Protein AF-A0A0C2WLI2-F1 (afdb_monomer_lite)

Secondary structure (DSSP, 8-state):
-PPPB-TT--EEEE-SSS-GGG-B-TT--EEEEEGGGGT-GGG-TTT-----SEEEEEE---TTTHHHHHHHTTTTGGG-GGGTT--EEEEEE-SS--S-HHHHHHHTT-TTSSS-SSTT--EEEEEE----HHHHHHHHHHHHHHHHHHHHTTPPPPSEEEEEEEPTT--TTPPTTSGGGGTEEEEEHHHHHHHT------------

Structure (mmCIF, N/CA/C/O backbone):
data_AF-A0A0C2WLI2-F1
#
_entry.id   AF-A0A0C2WLI2-F1
#
loop_
_atom_site.group_PDB
_atom_site.id
_atom_site.type_symbol
_atom_site.label_atom_id
_atom_site.label_alt_id
_atom_site.label_comp_id
_atom_site.label_asym_id
_atom_site.label_entity_id
_atom_site.label_seq_id
_atom_site.pdbx_PDB_ins_code
_atom_site.Cartn_x
_atom_site.Cartn_y
_atom_site.Cartn_z
_atom_site.occupancy
_atom_site.B_iso_or_equiv
_atom_site.auth_seq_id
_atom_site.auth_comp_id
_atom_site.auth_asym_id
_atom_site.auth_atom_id
_atom_site.pdbx_PDB_model_num
ATOM 1 N N . MET A 1 1 ? -27.763 3.417 -15.525 1.00 61.62 1 MET A N 1
ATOM 2 C CA . MET A 1 1 ? -27.465 1.971 -15.413 1.00 61.62 1 MET A CA 1
ATOM 3 C C . MET A 1 1 ? -27.060 1.691 -13.978 1.00 61.62 1 MET A C 1
ATOM 5 O O . MET A 1 1 ? -26.433 2.558 -13.383 1.00 61.62 1 MET A O 1
ATOM 9 N N . LEU A 1 2 ? -27.460 0.552 -13.410 1.00 62.50 2 LEU A N 1
ATOM 10 C CA . LEU A 1 2 ? -27.001 0.153 -12.076 1.00 62.50 2 LEU A CA 1
ATOM 11 C C . LEU A 1 2 ? -25.524 -0.279 -12.132 1.00 62.50 2 LEU A C 1
ATOM 13 O O . LEU A 1 2 ? -25.102 -0.779 -13.180 1.00 62.50 2 LEU A O 1
ATOM 17 N N . PRO A 1 3 ? -24.758 -0.111 -11.037 1.00 74.31 3 PRO A N 1
ATOM 18 C CA . PRO A 1 3 ? -23.392 -0.614 -10.945 1.00 74.31 3 PRO A CA 1
ATOM 19 C C . PRO A 1 3 ? -23.373 -2.127 -11.209 1.00 74.31 3 PRO A C 1
ATOM 21 O O . PRO A 1 3 ? -24.171 -2.842 -10.589 1.00 74.31 3 PRO A O 1
ATOM 24 N N . PRO A 1 4 ? -22.507 -2.658 -12.090 1.00 84.19 4 PRO A N 1
ATOM 25 C CA . PRO A 1 4 ? -22.243 -4.090 -12.123 1.00 84.19 4 PRO A CA 1
ATOM 26 C C . PRO A 1 4 ? -21.863 -4.598 -10.721 1.00 84.19 4 PRO A C 1
ATOM 28 O O . PRO A 1 4 ? -20.958 -4.078 -10.063 1.00 84.19 4 PRO A O 1
ATOM 31 N N . SER A 1 5 ? -22.608 -5.598 -10.243 1.00 90.81 5 SER A N 1
ATOM 32 C CA . SER A 1 5 ? -22.454 -6.162 -8.902 1.00 90.81 5 SER A CA 1
ATOM 33 C C . SER A 1 5 ? -21.767 -7.521 -8.957 1.00 90.81 5 SER A C 1
ATOM 35 O O . SER A 1 5 ? -22.194 -8.415 -9.686 1.00 90.81 5 SER A O 1
ATOM 37 N N . PHE A 1 6 ? -20.722 -7.676 -8.145 1.00 91.94 6 PHE A N 1
ATOM 38 C CA . PHE A 1 6 ? -19.900 -8.877 -8.052 1.00 91.94 6 PHE A CA 1
ATOM 39 C C . PHE A 1 6 ? -19.805 -9.341 -6.587 1.00 91.94 6 PHE A C 1
ATOM 41 O O . PHE A 1 6 ? -18.796 -9.117 -5.915 1.00 91.94 6 PHE A O 1
ATOM 48 N N . PRO A 1 7 ? -20.854 -9.988 -6.049 1.00 90.56 7 PRO A N 1
ATOM 49 C CA . PRO A 1 7 ? -20.979 -10.259 -4.613 1.00 90.56 7 PRO A CA 1
ATOM 50 C C . PRO A 1 7 ? -19.955 -11.260 -4.063 1.00 90.56 7 PRO A C 1
ATOM 52 O O . PRO A 1 7 ? -19.733 -11.284 -2.858 1.00 90.56 7 PRO A O 1
ATOM 55 N N . VAL A 1 8 ? -19.340 -12.078 -4.920 1.00 93.81 8 VAL A N 1
ATOM 56 C CA . VAL A 1 8 ? -18.359 -13.110 -4.536 1.00 93.81 8 VAL A CA 1
ATOM 57 C C . VAL A 1 8 ? -16.921 -12.761 -4.930 1.00 93.81 8 VAL A C 1
ATOM 59 O O . VAL A 1 8 ? -16.011 -13.525 -4.619 1.00 93.81 8 VAL A O 1
ATOM 62 N N . LEU A 1 9 ? -16.700 -11.630 -5.611 1.00 94.06 9 LEU A N 1
ATOM 63 C CA . LEU A 1 9 ? -15.377 -11.239 -6.098 1.00 94.06 9 LEU A CA 1
ATOM 64 C C . LEU A 1 9 ? -14.437 -10.966 -4.920 1.00 94.06 9 LEU A C 1
ATOM 66 O O . LEU A 1 9 ? -14.760 -10.169 -4.042 1.00 94.06 9 LEU A O 1
ATOM 70 N N . LYS A 1 10 ? -13.283 -11.640 -4.908 1.00 93.94 10 LYS A N 1
ATOM 71 C CA . LYS A 1 10 ? -12.265 -11.527 -3.848 1.00 93.94 10 LYS A CA 1
ATOM 72 C C . LYS A 1 10 ? -11.062 -10.691 -4.254 1.00 93.94 10 LYS A C 1
ATOM 74 O O . LYS A 1 10 ? -10.488 -10.024 -3.401 1.00 93.94 10 LYS A O 1
ATOM 79 N N . TYR A 1 11 ? -10.734 -10.713 -5.537 1.00 92.81 11 TYR A N 1
ATOM 80 C CA . TYR A 1 11 ? -9.590 -10.042 -6.128 1.00 92.81 11 TYR A CA 1
ATOM 81 C C . TYR A 1 11 ? -10.052 -9.230 -7.334 1.00 92.81 11 TYR A C 1
ATOM 83 O O . TYR A 1 11 ? -10.835 -9.730 -8.146 1.00 92.81 11 TYR A O 1
ATOM 91 N N . LEU A 1 12 ? -9.574 -7.995 -7.443 1.00 91.06 12 LEU A N 1
ATOM 92 C CA . LEU A 1 12 ? -9.829 -7.123 -8.580 1.00 91.06 12 LEU A CA 1
ATOM 93 C C . LEU A 1 12 ? -8.526 -6.449 -8.997 1.00 91.06 12 LEU A C 1
ATOM 95 O O . LEU A 1 12 ? -7.930 -5.708 -8.218 1.00 91.06 12 LEU A O 1
ATOM 99 N N . ASP A 1 13 ? -8.133 -6.684 -10.244 1.00 89.44 13 ASP A N 1
ATOM 100 C CA . ASP A 1 13 ? -7.071 -5.940 -10.911 1.00 89.44 13 ASP A CA 1
ATOM 101 C C . ASP A 1 13 ? -7.694 -4.828 -11.759 1.00 89.44 13 ASP A C 1
ATOM 103 O O . ASP A 1 13 ? -8.395 -5.100 -12.739 1.00 89.44 13 ASP A O 1
ATOM 107 N N . PHE A 1 14 ? -7.516 -3.578 -11.338 1.00 85.25 14 PHE A N 1
ATOM 108 C CA . PHE A 1 14 ? -8.174 -2.412 -11.915 1.00 85.25 14 PHE A CA 1
ATOM 109 C C . PHE A 1 14 ? -7.139 -1.396 -12.411 1.00 85.25 14 PHE A C 1
ATOM 111 O O . PHE A 1 14 ? -6.834 -0.397 -11.763 1.00 85.25 14 PHE A O 1
ATOM 118 N N . LEU A 1 15 ? -6.597 -1.668 -13.600 1.00 73.31 15 LEU A N 1
ATOM 119 C CA . LEU A 1 15 ? -5.555 -0.861 -14.256 1.00 73.31 15 LEU A CA 1
ATOM 120 C C . LEU A 1 15 ? -6.107 0.062 -15.359 1.00 73.31 15 LEU A C 1
ATOM 122 O O . LEU A 1 15 ? -5.356 0.560 -16.193 1.00 73.31 15 LEU A O 1
ATOM 126 N N . ILE A 1 16 ? -7.428 0.247 -15.420 1.00 67.44 16 ILE A N 1
ATOM 127 C CA . ILE A 1 16 ? -8.117 0.985 -16.489 1.00 67.44 16 ILE A CA 1
ATOM 128 C C . ILE A 1 16 ? -8.567 2.352 -15.959 1.00 67.44 16 ILE A C 1
ATOM 130 O O . ILE A 1 16 ? -8.970 2.464 -14.807 1.00 67.44 16 ILE A O 1
ATOM 134 N N . THR A 1 17 ? -8.594 3.370 -16.824 1.00 64.50 17 THR A N 1
ATOM 135 C CA . THR A 1 17 ? -9.089 4.739 -16.555 1.00 64.50 17 THR A CA 1
ATOM 136 C C . THR A 1 17 ? -10.617 4.836 -16.396 1.00 64.50 17 THR A C 1
ATOM 138 O O . THR A 1 17 ? -11.218 5.852 -16.734 1.00 64.50 17 THR A O 1
ATOM 141 N N . ALA A 1 18 ? -11.290 3.758 -15.994 1.00 72.19 18 ALA A N 1
ATOM 142 C CA . ALA A 1 18 ? -12.728 3.778 -15.748 1.00 72.19 18 ALA A CA 1
ATOM 143 C C . ALA A 1 18 ? -13.001 4.132 -14.281 1.00 72.19 18 ALA A C 1
ATOM 145 O O . ALA A 1 18 ? -12.158 3.921 -13.414 1.00 72.19 18 ALA A O 1
ATOM 146 N N . SER A 1 19 ? -14.202 4.626 -13.980 1.00 84.69 19 SER A N 1
ATOM 147 C CA . SER A 1 19 ? -14.565 4.935 -12.598 1.00 84.69 19 SER A CA 1
ATOM 148 C C . SER A 1 19 ? -14.837 3.654 -11.799 1.00 84.69 19 SER A C 1
ATOM 150 O O . SER A 1 19 ? -15.794 2.925 -12.081 1.00 84.69 19 SER A O 1
ATOM 152 N N . ILE A 1 20 ? -14.032 3.387 -10.767 1.00 86.19 20 ILE A N 1
ATOM 153 C CA . ILE A 1 20 ? -14.192 2.237 -9.864 1.00 86.19 20 ILE A CA 1
ATOM 154 C C . ILE A 1 20 ? -15.455 2.356 -8.992 1.00 86.19 20 ILE A C 1
ATOM 156 O O . ILE A 1 20 ? -15.953 1.359 -8.467 1.00 86.19 20 ILE A O 1
ATOM 160 N N . ALA A 1 21 ? -16.035 3.557 -8.877 1.00 85.00 21 ALA A N 1
ATOM 161 C CA . ALA A 1 21 ? -17.310 3.781 -8.191 1.00 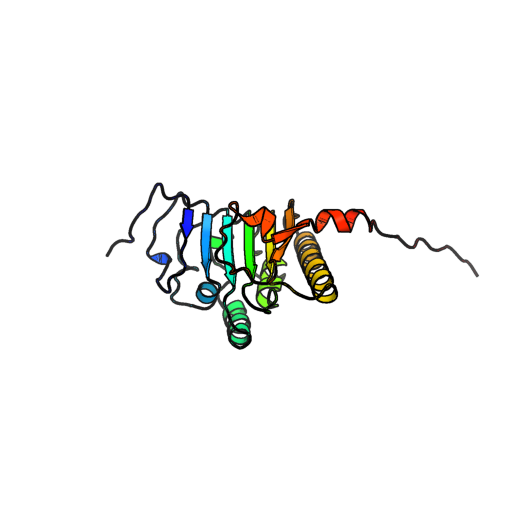85.00 21 ALA A CA 1
ATOM 162 C C . ALA A 1 21 ? -18.488 3.040 -8.850 1.00 85.00 21 ALA A C 1
ATOM 164 O O . ALA A 1 21 ? -19.521 2.822 -8.218 1.00 85.00 21 ALA A O 1
ATOM 165 N N . LEU A 1 22 ? -18.337 2.618 -10.110 1.00 86.56 22 LEU A N 1
ATOM 166 C CA . LEU A 1 22 ? -19.341 1.835 -10.828 1.00 86.56 22 LEU A CA 1
ATOM 167 C C . LEU A 1 22 ? -19.308 0.343 -10.476 1.00 86.56 22 LEU A C 1
ATOM 169 O O . LEU A 1 22 ? -20.130 -0.408 -10.987 1.00 86.56 22 LEU A O 1
ATOM 173 N N . ILE A 1 23 ? -18.387 -0.114 -9.631 1.00 88.56 23 ILE A N 1
ATOM 174 C CA . ILE A 1 23 ? -18.258 -1.526 -9.270 1.00 88.56 23 ILE A CA 1
ATOM 175 C C . ILE A 1 23 ? -18.765 -1.731 -7.844 1.00 88.56 23 ILE A C 1
ATOM 177 O O . ILE A 1 23 ? -18.277 -1.112 -6.903 1.00 88.56 23 ILE A O 1
ATOM 181 N N . ASN A 1 24 ? -19.708 -2.658 -7.667 1.00 89.81 24 ASN A N 1
ATOM 182 C CA . ASN A 1 24 ? -20.147 -3.088 -6.341 1.00 89.81 24 ASN A CA 1
ATOM 183 C C . ASN A 1 24 ? -19.605 -4.488 -6.017 1.00 89.81 24 ASN A C 1
ATOM 185 O O . ASN A 1 24 ? -20.184 -5.493 -6.438 1.00 89.81 24 ASN A O 1
ATOM 189 N N . ALA A 1 25 ? -18.513 -4.551 -5.254 1.00 92.19 25 ALA A N 1
ATOM 190 C CA . ALA A 1 25 ? -17.858 -5.791 -4.829 1.00 92.19 25 ALA A CA 1
ATOM 191 C C . ALA A 1 25 ? -17.688 -5.826 -3.291 1.00 92.19 25 ALA A C 1
ATOM 193 O O . ALA A 1 25 ? -16.602 -5.563 -2.776 1.00 92.19 25 ALA A O 1
ATOM 194 N N . PRO A 1 26 ? -18.749 -6.137 -2.521 1.00 89.88 26 PRO A N 1
ATOM 195 C CA . PRO A 1 26 ? -18.736 -6.024 -1.057 1.00 89.88 26 PRO A CA 1
ATOM 196 C C . PRO A 1 26 ? -17.822 -7.037 -0.354 1.00 89.88 26 PRO A C 1
ATOM 198 O O . PRO A 1 26 ? -17.465 -6.848 0.806 1.00 89.88 26 PRO A O 1
ATOM 201 N N . GLN A 1 27 ? -17.467 -8.130 -1.034 1.00 92.44 27 GLN A N 1
ATOM 202 C CA . GLN A 1 27 ? -16.586 -9.171 -0.509 1.00 92.44 27 GLN A CA 1
ATOM 203 C C . GLN A 1 27 ? -15.136 -9.051 -0.995 1.00 92.44 27 GLN A C 1
ATOM 205 O O . GLN A 1 27 ? -14.354 -9.971 -0.734 1.00 92.44 27 GLN A O 1
ATOM 210 N N . LEU A 1 28 ? -14.788 -7.956 -1.685 1.00 94.31 28 LEU A N 1
ATOM 211 C CA . LEU A 1 28 ? -13.443 -7.744 -2.197 1.00 94.31 28 LEU A CA 1
ATOM 212 C C . LEU A 1 28 ? -12.443 -7.695 -1.041 1.00 94.31 28 LEU A C 1
ATOM 214 O O . LEU A 1 28 ? -12.611 -6.940 -0.084 1.00 94.31 28 LEU A O 1
ATOM 218 N N . VAL A 1 29 ? -11.408 -8.520 -1.141 1.00 94.94 29 VAL A N 1
ATOM 219 C CA . VAL A 1 29 ? -10.315 -8.589 -0.170 1.00 94.94 29 VAL A CA 1
ATOM 220 C C . VAL A 1 29 ? -9.114 -7.831 -0.704 1.00 94.94 29 VAL A C 1
ATOM 222 O O . VAL A 1 29 ? -8.514 -7.060 0.039 1.00 94.94 29 VAL A O 1
ATOM 225 N N . GLU A 1 30 ? -8.812 -8.021 -1.986 1.00 94.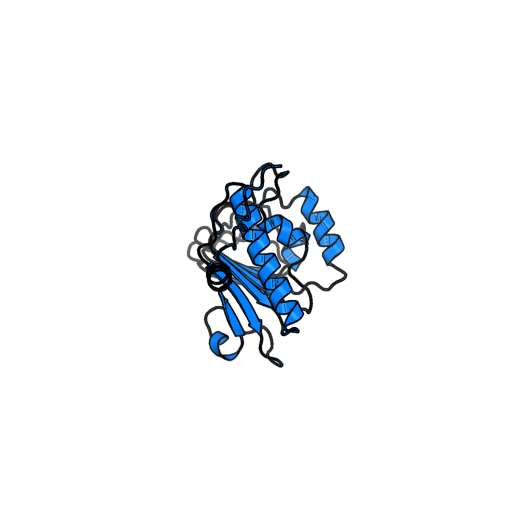88 30 GLU A N 1
ATOM 226 C CA . GLU A 1 30 ? -7.623 -7.494 -2.634 1.00 94.88 30 GLU A CA 1
ATOM 227 C C . GLU A 1 30 ? -7.982 -6.629 -3.841 1.00 94.88 30 GLU A C 1
ATOM 229 O O . GLU A 1 30 ? -8.774 -7.026 -4.702 1.00 94.88 30 GLU A O 1
ATOM 234 N N . LEU A 1 31 ? -7.380 -5.443 -3.895 1.00 92.75 31 LEU A N 1
ATOM 235 C CA . LEU A 1 31 ? -7.524 -4.489 -4.984 1.00 92.75 31 LEU A CA 1
ATOM 236 C C . LEU A 1 31 ? -6.141 -4.105 -5.507 1.00 92.75 31 LEU A C 1
ATOM 238 O O . LEU A 1 31 ? -5.300 -3.647 -4.739 1.00 92.75 31 LEU A O 1
ATOM 242 N N . THR A 1 32 ? -5.928 -4.244 -6.812 1.00 91.19 32 THR A N 1
ATOM 243 C CA . THR A 1 32 ? -4.755 -3.700 -7.504 1.00 91.19 32 THR A CA 1
ATOM 244 C C . THR A 1 32 ? -5.171 -2.487 -8.329 1.00 91.19 32 THR A C 1
ATOM 246 O O . THR A 1 32 ? -6.147 -2.561 -9.073 1.00 91.19 32 THR A O 1
ATOM 249 N N . ILE A 1 33 ? -4.453 -1.372 -8.186 1.00 88.19 33 ILE A N 1
ATOM 250 C CA . ILE A 1 33 ? -4.670 -0.131 -8.943 1.00 88.19 33 ILE A CA 1
ATOM 251 C C . ILE A 1 33 ? -3.351 0.426 -9.482 1.00 88.19 33 ILE A C 1
ATOM 253 O O . ILE A 1 33 ? -2.281 0.192 -8.915 1.00 88.19 33 ILE A O 1
ATOM 257 N N . ALA A 1 34 ? -3.435 1.205 -10.557 1.00 84.75 34 ALA A N 1
ATOM 258 C CA . ALA A 1 34 ? -2.345 2.076 -10.983 1.00 84.75 34 ALA A CA 1
ATOM 259 C C . ALA A 1 34 ? -2.338 3.374 -10.154 1.00 84.75 34 ALA A C 1
ATOM 261 O O . ALA A 1 34 ? -3.393 3.881 -9.766 1.00 84.75 34 ALA A O 1
ATOM 262 N N . ASP A 1 35 ? -1.160 3.942 -9.906 1.00 78.62 35 ASP A N 1
ATOM 263 C CA . ASP A 1 35 ? -0.998 5.226 -9.210 1.00 78.62 35 ASP A CA 1
ATOM 264 C C . ASP A 1 35 ? -1.633 6.414 -9.948 1.00 78.62 35 ASP A C 1
ATOM 266 O O . ASP A 1 35 ? -2.033 7.390 -9.314 1.00 78.62 35 ASP A O 1
ATOM 270 N N . SER A 1 36 ? -1.810 6.314 -11.266 1.00 76.31 36 SER A N 1
ATOM 271 C CA . SER A 1 36 ? -2.564 7.283 -12.067 1.00 76.31 36 SER A CA 1
ATOM 272 C C . SER A 1 36 ? -4.011 7.464 -11.588 1.00 76.31 36 SER A C 1
ATOM 274 O O . SER A 1 36 ? -4.528 8.577 -11.649 1.00 76.31 36 SER A O 1
ATOM 276 N N . LEU A 1 37 ? -4.640 6.432 -11.012 1.00 77.62 37 LEU A N 1
ATOM 277 C CA . LEU A 1 37 ? -5.982 6.543 -10.423 1.00 77.62 37 LEU A CA 1
ATOM 278 C C . LEU A 1 37 ? -6.003 7.383 -9.141 1.00 77.62 37 LEU A C 1
ATOM 280 O O . LEU A 1 37 ? -7.047 7.914 -8.780 1.00 77.62 37 LEU A O 1
ATOM 284 N N . LEU A 1 38 ? -4.863 7.555 -8.462 1.00 74.50 38 LEU A N 1
ATOM 285 C CA . LEU A 1 38 ? -4.753 8.467 -7.316 1.00 74.50 38 LEU A CA 1
ATOM 286 C C . LEU A 1 38 ? -4.779 9.942 -7.747 1.00 74.50 38 LEU A C 1
ATOM 288 O O . LEU A 1 38 ? -5.000 10.817 -6.910 1.00 74.50 38 LEU A O 1
ATOM 292 N N . LEU A 1 39 ? -4.498 10.215 -9.025 1.00 67.88 39 LEU A N 1
ATOM 293 C CA . LEU A 1 39 ? -4.490 11.554 -9.618 1.00 67.88 39 LEU A CA 1
ATOM 294 C C . LEU A 1 39 ? -5.788 11.919 -10.327 1.00 67.88 39 LEU A C 1
ATOM 296 O O . LEU A 1 39 ? -6.002 13.094 -10.618 1.00 67.88 39 LEU A O 1
ATOM 300 N N . ASP A 1 40 ? -6.601 10.921 -10.650 1.00 73.44 40 ASP A N 1
ATOM 301 C CA . ASP A 1 40 ? -7.810 11.092 -11.434 1.00 73.44 40 ASP A CA 1
ATOM 302 C C . ASP A 1 40 ? -9.012 11.332 -10.509 1.00 73.44 40 ASP A C 1
ATOM 304 O O . ASP A 1 40 ? -9.448 10.439 -9.777 1.00 73.44 40 ASP A O 1
ATOM 308 N N . GLU A 1 41 ? -9.543 12.558 -10.536 1.00 72.38 41 GLU A N 1
ATOM 309 C CA . GLU A 1 41 ? -10.741 12.960 -9.785 1.00 72.38 41 GLU A CA 1
ATOM 310 C C . GLU A 1 41 ? -11.972 12.135 -10.210 1.00 72.38 41 GLU A C 1
ATOM 312 O O . GLU A 1 41 ? -12.828 11.823 -9.377 1.00 72.38 41 GLU A O 1
ATOM 317 N N . ASP A 1 42 ? -12.013 11.685 -11.469 1.00 75.25 42 ASP A N 1
ATOM 318 C CA . ASP A 1 42 ? -13.103 10.885 -12.032 1.00 75.25 42 ASP A CA 1
ATOM 319 C C . ASP A 1 42 ? -12.926 9.372 -11.787 1.00 75.25 42 ASP A C 1
ATOM 321 O O . ASP A 1 42 ? -13.843 8.576 -12.044 1.00 75.25 42 ASP A O 1
ATOM 325 N N . SER A 1 43 ? -11.797 8.954 -11.194 1.00 79.31 43 SER A N 1
ATOM 326 C CA . SER A 1 43 ? -11.514 7.546 -10.869 1.00 79.31 43 SER A CA 1
ATOM 327 C C . SER A 1 43 ? -12.578 6.912 -9.977 1.00 79.31 43 SER A C 1
ATOM 329 O O . SER A 1 43 ? -12.714 5.691 -9.948 1.00 79.31 43 SER A O 1
ATOM 331 N N . GLY A 1 44 ? -13.330 7.713 -9.214 1.00 81.00 44 GLY A N 1
ATOM 332 C CA . GLY A 1 44 ? -14.321 7.226 -8.254 1.00 81.00 44 GLY A CA 1
ATOM 333 C C . GLY A 1 44 ? -13.712 6.487 -7.058 1.00 81.00 44 GLY A C 1
ATOM 334 O O . GLY A 1 44 ? -14.444 5.891 -6.268 1.00 81.00 44 GLY A O 1
ATOM 335 N N . LEU A 1 45 ? -12.385 6.521 -6.891 1.00 79.44 45 LEU A N 1
ATOM 336 C CA . LEU A 1 45 ? -11.679 5.849 -5.796 1.00 79.44 45 LEU A CA 1
ATOM 337 C C . LEU A 1 45 ? -12.092 6.390 -4.418 1.00 79.44 45 LEU A C 1
ATOM 339 O O . LEU A 1 45 ? -12.081 5.670 -3.422 1.00 79.44 45 LEU A O 1
ATOM 343 N N . PHE A 1 46 ? -12.502 7.657 -4.368 1.00 75.50 46 PHE A N 1
ATOM 344 C CA . PHE A 1 46 ? -12.919 8.339 -3.142 1.00 75.50 46 PHE A CA 1
ATOM 345 C C . PHE A 1 46 ? -14.384 8.092 -2.769 1.00 75.50 46 PHE A C 1
ATOM 347 O O . PHE A 1 46 ? -14.759 8.278 -1.613 1.00 75.50 46 PHE A O 1
ATOM 354 N N . THR A 1 47 ? -15.207 7.670 -3.729 1.00 78.75 47 THR A N 1
ATOM 355 C CA . THR A 1 47 ? -16.660 7.498 -3.570 1.00 78.75 47 THR A CA 1
ATOM 356 C C . THR A 1 47 ? -17.111 6.044 -3.684 1.00 78.75 47 THR A C 1
ATOM 358 O O . THR A 1 47 ? -18.280 5.743 -3.442 1.00 78.75 47 THR A O 1
ATOM 361 N N . THR A 1 48 ? -16.202 5.130 -4.031 1.00 84.50 48 THR A N 1
ATOM 362 C CA . THR A 1 48 ? -16.498 3.701 -4.140 1.00 84.50 48 THR A CA 1
ATOM 363 C C . THR A 1 48 ? -16.861 3.077 -2.792 1.00 84.50 48 THR A C 1
ATOM 365 O O . THR A 1 48 ? -16.309 3.417 -1.745 1.00 84.50 48 THR A O 1
ATOM 368 N N . SER A 1 49 ? -17.779 2.109 -2.821 1.00 83.38 49 SER A N 1
ATOM 369 C CA . SER A 1 49 ? -18.116 1.272 -1.663 1.00 83.38 49 SER A CA 1
ATOM 370 C C . SER A 1 49 ? -17.131 0.117 -1.452 1.00 83.38 49 SER A C 1
ATOM 372 O O . SER A 1 49 ? -17.299 -0.676 -0.524 1.00 83.38 49 SER A O 1
ATOM 374 N N . ILE A 1 50 ? -16.136 -0.024 -2.330 1.00 87.69 50 ILE A N 1
ATOM 375 C CA . ILE A 1 50 ? -15.097 -1.047 -2.232 1.00 87.69 50 ILE A CA 1
ATOM 376 C C . ILE A 1 50 ? -14.151 -0.704 -1.078 1.00 87.69 50 ILE A C 1
ATOM 378 O O . ILE A 1 50 ? -13.642 0.410 -0.978 1.00 87.69 50 ILE A O 1
ATOM 382 N N . ASN A 1 51 ? -13.913 -1.678 -0.200 1.00 87.56 51 ASN A N 1
ATOM 383 C CA . ASN A 1 51 ? -13.119 -1.484 1.010 1.00 87.56 51 ASN A CA 1
ATOM 384 C C . ASN A 1 51 ? -12.215 -2.706 1.263 1.00 87.56 51 ASN A C 1
ATOM 386 O O . ASN A 1 51 ? -12.572 -3.575 2.070 1.00 87.56 51 ASN A O 1
ATOM 390 N N . PRO A 1 52 ? -11.103 -2.818 0.514 1.00 92.69 52 PRO A N 1
ATOM 391 C CA . PRO A 1 52 ? -10.223 -3.975 0.534 1.00 92.69 52 PRO A CA 1
ATOM 392 C C . PRO A 1 52 ? -9.377 -4.004 1.815 1.00 92.69 52 PRO A C 1
ATOM 394 O O . PRO A 1 52 ? -9.152 -2.978 2.459 1.00 92.69 52 PRO A O 1
ATOM 397 N N . ARG A 1 53 ? -8.887 -5.194 2.174 1.00 95.06 53 ARG A N 1
ATOM 398 C CA . ARG A 1 53 ? -7.869 -5.374 3.226 1.00 95.06 53 ARG A CA 1
ATOM 399 C C . ARG A 1 53 ? -6.456 -5.317 2.654 1.00 95.06 53 ARG A C 1
ATOM 401 O O . ARG A 1 53 ? -5.556 -4.838 3.332 1.00 95.06 53 ARG A O 1
ATOM 408 N N . ILE A 1 54 ? -6.287 -5.763 1.412 1.00 95.25 54 ILE A N 1
ATOM 409 C CA . ILE A 1 54 ? -5.012 -5.784 0.699 1.00 95.25 54 ILE A CA 1
ATOM 410 C C . ILE A 1 54 ? -5.104 -4.798 -0.461 1.00 95.25 54 ILE A C 1
ATOM 412 O O . ILE A 1 54 ? -5.987 -4.907 -1.316 1.00 95.25 54 ILE A O 1
ATOM 416 N N . LEU A 1 55 ? -4.196 -3.831 -0.493 1.00 92.75 55 LEU A N 1
ATOM 417 C CA . LEU A 1 55 ? -4.083 -2.873 -1.582 1.00 92.75 55 LEU A CA 1
ATOM 418 C C . LEU A 1 55 ? -2.736 -3.043 -2.272 1.00 92.75 55 LEU A C 1
ATOM 420 O O . LEU A 1 55 ? -1.686 -2.988 -1.634 1.00 92.75 55 LEU A O 1
ATOM 424 N N . ARG A 1 56 ? -2.764 -3.196 -3.593 1.00 91.38 56 ARG A N 1
ATOM 425 C CA . ARG A 1 56 ? -1.570 -3.176 -4.431 1.00 91.38 56 ARG A CA 1
ATOM 426 C C . ARG A 1 56 ? -1.590 -1.941 -5.311 1.00 91.38 56 ARG A C 1
ATOM 428 O O . ARG A 1 56 ? -2.570 -1.687 -6.007 1.00 91.38 56 ARG A O 1
ATOM 435 N N . ILE A 1 57 ? -0.508 -1.178 -5.283 1.00 88.00 57 ILE A N 1
ATOM 436 C CA . ILE A 1 57 ? -0.345 0.012 -6.111 1.00 88.00 57 ILE A CA 1
ATOM 437 C C . ILE A 1 57 ? 0.833 -0.215 -7.040 1.00 88.00 57 ILE A C 1
ATOM 439 O O . ILE A 1 57 ? 1.959 -0.460 -6.599 1.00 88.00 57 ILE A O 1
ATOM 443 N N . THR A 1 58 ? 0.563 -0.120 -8.334 1.00 85.25 58 THR A N 1
ATOM 444 C CA . THR A 1 58 ? 1.602 -0.107 -9.357 1.00 85.25 58 THR A CA 1
ATOM 445 C C . THR A 1 58 ? 1.894 1.339 -9.711 1.00 85.25 58 THR A C 1
ATOM 447 O O . THR A 1 58 ? 1.022 2.039 -10.222 1.00 85.25 58 THR A O 1
ATOM 450 N N . CYS A 1 59 ? 3.106 1.789 -9.398 1.00 80.44 59 CYS A N 1
ATOM 451 C CA . CYS A 1 59 ? 3.543 3.142 -9.672 1.00 80.44 59 CYS A CA 1
ATOM 452 C C . CYS A 1 59 ? 4.196 3.226 -11.053 1.00 80.44 59 CYS A C 1
ATOM 454 O O . CYS A 1 59 ? 5.322 2.753 -11.240 1.00 80.44 59 CYS A O 1
ATOM 456 N N . GLU A 1 60 ? 3.479 3.824 -12.005 1.00 73.81 60 GLU A N 1
ATOM 457 C CA . GLU A 1 60 ? 3.925 4.058 -13.384 1.00 73.81 60 GLU A CA 1
ATOM 458 C C . GLU A 1 60 ? 4.111 5.545 -13.707 1.00 73.81 60 GLU A C 1
ATOM 460 O O . GLU A 1 60 ? 4.554 5.879 -14.812 1.00 73.81 60 GLU A O 1
ATOM 465 N N . LEU A 1 61 ? 3.775 6.440 -12.769 1.00 64.75 61 LEU A N 1
ATOM 466 C CA . LEU A 1 61 ? 3.902 7.877 -12.975 1.00 64.75 61 LEU A CA 1
ATOM 467 C C . LEU A 1 61 ? 5.326 8.266 -13.354 1.00 64.75 61 LEU A C 1
ATOM 469 O O . LEU A 1 61 ? 6.311 7.689 -12.903 1.00 64.75 61 LEU A O 1
ATOM 473 N N . ARG A 1 62 ? 5.427 9.292 -14.191 1.00 65.00 62 ARG A N 1
ATOM 474 C CA . ARG A 1 62 ? 6.713 9.877 -14.569 1.00 65.00 62 ARG A CA 1
ATOM 475 C C . ARG A 1 62 ? 7.035 11.058 -13.667 1.00 65.00 62 ARG A C 1
ATOM 477 O O . ARG A 1 62 ? 6.139 11.778 -13.234 1.00 65.00 62 ARG A O 1
ATOM 484 N N . GLY A 1 63 ? 8.329 11.342 -13.498 1.00 59.03 63 GLY A N 1
ATOM 485 C CA . GLY A 1 63 ? 8.876 12.460 -12.709 1.00 59.03 63 GLY A CA 1
ATOM 486 C C . GLY A 1 63 ? 8.102 13.796 -12.760 1.00 59.03 63 GLY A C 1
ATOM 487 O O . GLY A 1 63 ? 7.997 14.506 -11.760 1.00 59.03 63 GLY A O 1
ATOM 488 N N . TYR A 1 64 ? 7.526 14.154 -13.912 1.00 60.56 64 TYR A N 1
ATOM 489 C CA . TYR A 1 64 ? 6.798 15.414 -14.114 1.00 60.56 64 TYR A CA 1
ATOM 490 C C . TYR A 1 64 ? 5.325 15.397 -13.658 1.00 60.56 64 TYR A C 1
ATOM 492 O O . TYR A 1 64 ? 4.692 16.453 -13.604 1.00 60.56 64 TYR A O 1
ATOM 500 N N . GLU A 1 65 ? 4.757 14.236 -13.331 1.00 61.25 65 GLU A N 1
ATOM 501 C CA . GLU A 1 65 ? 3.352 14.069 -12.925 1.00 61.25 65 GLU A CA 1
ATOM 502 C C . GLU A 1 65 ? 3.188 14.187 -11.398 1.00 61.25 65 GLU A C 1
ATOM 504 O O . GLU A 1 65 ? 2.134 14.581 -10.896 1.00 61.25 65 GLU A O 1
ATOM 509 N N . TYR A 1 66 ? 4.271 13.989 -10.642 1.00 59.22 66 TYR A N 1
ATOM 510 C CA . TYR A 1 66 ? 4.293 14.055 -9.177 1.00 59.22 66 TYR A CA 1
ATOM 511 C C . TYR A 1 66 ? 4.013 15.429 -8.546 1.00 59.22 66 TYR A C 1
ATOM 513 O O . TYR A 1 66 ? 3.376 15.475 -7.489 1.00 59.22 66 TYR A O 1
ATOM 521 N N . PRO A 1 67 ? 4.387 16.577 -9.148 1.00 59.41 67 PRO A N 1
ATOM 522 C CA . PRO A 1 67 ? 3.954 17.879 -8.644 1.00 59.41 67 PRO A CA 1
ATOM 523 C C . PRO A 1 67 ? 2.427 18.046 -8.654 1.00 59.41 67 PRO A C 1
ATOM 525 O O . PRO A 1 67 ? 1.886 18.779 -7.822 1.00 59.41 67 PRO A O 1
ATOM 528 N N . ARG A 1 68 ? 1.720 17.363 -9.570 1.00 60.78 68 ARG A N 1
ATOM 529 C CA . ARG A 1 68 ? 0.248 17.322 -9.580 1.00 60.78 68 ARG A CA 1
ATOM 530 C C . ARG A 1 68 ? -0.259 16.476 -8.419 1.00 60.78 68 ARG A C 1
ATOM 532 O O . ARG A 1 68 ? -1.134 16.932 -7.687 1.00 60.78 68 ARG A O 1
ATOM 539 N N . LEU A 1 69 ? 0.387 15.337 -8.171 1.00 59.28 69 LEU A N 1
ATOM 540 C CA . LEU A 1 69 ? 0.127 14.466 -7.023 1.00 59.28 69 LEU A CA 1
ATOM 541 C C . LEU A 1 69 ? 0.176 15.250 -5.709 1.00 59.28 69 LEU A C 1
ATOM 543 O O . LEU A 1 69 ? -0.803 15.275 -4.978 1.00 59.28 69 LEU A O 1
ATOM 547 N N . GLY A 1 70 ? 1.233 16.028 -5.466 1.00 57.50 70 GLY A N 1
ATOM 548 C CA . GLY A 1 70 ? 1.344 16.857 -4.258 1.00 57.50 70 GLY A CA 1
ATOM 549 C C . GLY A 1 70 ? 0.258 17.934 -4.085 1.00 57.50 70 GLY A C 1
ATOM 550 O O . GLY A 1 70 ? -0.037 18.313 -2.949 1.00 57.50 70 GLY A O 1
ATOM 551 N N . LYS A 1 71 ? -0.348 18.432 -5.175 1.00 60.75 71 LYS A N 1
ATOM 552 C CA . LYS A 1 71 ? -1.447 19.416 -5.128 1.00 60.75 71 LYS A CA 1
ATOM 553 C C . LYS A 1 71 ? -2.807 18.751 -4.894 1.00 60.75 71 LYS A C 1
ATOM 555 O O . LYS A 1 71 ? -3.519 19.191 -3.993 1.00 60.75 71 LYS A O 1
ATOM 560 N N . HIS A 1 72 ? -3.133 17.689 -5.635 1.00 58.94 72 HIS A N 1
ATOM 561 C CA . HIS A 1 72 ? -4.386 16.937 -5.460 1.00 58.94 72 HIS A CA 1
ATOM 562 C C . HIS A 1 72 ? -4.423 16.202 -4.103 1.00 58.94 72 HIS A C 1
ATOM 564 O O . HIS A 1 72 ? -5.459 16.164 -3.437 1.00 58.94 72 HIS A O 1
ATOM 570 N N . PHE A 1 73 ? -3.265 15.756 -3.597 1.00 61.06 73 PHE A N 1
ATOM 571 C CA . PHE A 1 73 ? -3.122 15.122 -2.278 1.00 61.06 73 PHE A CA 1
ATOM 572 C C . PHE A 1 73 ? -3.593 15.974 -1.099 1.00 61.06 73 PHE A C 1
ATOM 574 O O . PHE A 1 73 ? -4.102 15.432 -0.120 1.00 61.06 73 PHE A O 1
ATOM 581 N N . LYS A 1 74 ? -3.435 17.301 -1.159 1.00 54.50 74 LYS A N 1
ATOM 582 C CA . LYS A 1 74 ? -3.739 18.179 -0.019 1.00 54.50 74 LYS A CA 1
ATOM 583 C C . LYS A 1 74 ? -5.233 18.439 0.189 1.00 54.50 74 LYS A C 1
ATOM 585 O O . LYS A 1 74 ? -5.590 18.914 1.264 1.00 54.50 74 LYS A O 1
ATOM 590 N N . ARG A 1 75 ? -6.095 18.177 -0.804 1.00 54.41 75 ARG A N 1
ATOM 591 C CA . ARG A 1 75 ? -7.494 18.643 -0.774 1.00 54.41 75 ARG A CA 1
ATOM 592 C C . ARG A 1 75 ? -8.530 17.542 -0.531 1.00 54.41 75 ARG A C 1
ATOM 594 O O . ARG A 1 75 ? -9.475 17.795 0.206 1.00 54.41 75 ARG A O 1
ATOM 601 N N . GLU A 1 76 ? -8.359 16.347 -1.104 1.00 55.66 76 GLU A N 1
ATOM 602 C CA . GLU A 1 76 ? -9.478 15.387 -1.260 1.00 55.66 76 GLU A CA 1
ATOM 603 C C . GLU A 1 76 ? -9.162 13.942 -0.819 1.00 55.66 76 GLU A C 1
ATOM 605 O O . GLU A 1 76 ? -10.048 13.225 -0.353 1.00 55.66 76 GLU A O 1
ATOM 610 N N . LEU A 1 77 ? -7.887 13.541 -0.816 1.00 56.91 77 LEU A N 1
ATOM 611 C CA . LEU A 1 77 ? -7.445 12.190 -0.433 1.00 56.91 77 LEU A CA 1
ATOM 612 C C . LEU A 1 77 ? -7.672 11.836 1.041 1.00 56.91 77 LEU A C 1
ATOM 614 O O . LEU A 1 77 ? -7.589 10.665 1.418 1.00 56.91 77 LEU A O 1
ATOM 618 N N . SER A 1 78 ? -7.981 12.830 1.878 1.00 53.81 78 SER A N 1
ATOM 619 C CA . SER A 1 78 ? -8.014 12.656 3.324 1.00 53.81 78 SER A CA 1
ATOM 620 C C . SER A 1 78 ? -9.183 11.834 3.867 1.00 53.81 78 SER A C 1
ATOM 622 O O . SER A 1 78 ? -9.174 11.489 5.047 1.00 53.81 78 SER A O 1
ATOM 624 N N . SER A 1 79 ? -10.158 11.504 3.017 1.00 60.81 79 SER A N 1
ATOM 625 C CA . SER A 1 79 ? -11.443 10.919 3.417 1.00 60.81 79 SER A CA 1
ATOM 626 C C . SER A 1 79 ? -11.825 9.635 2.675 1.00 60.81 79 SER A C 1
ATOM 628 O O . SER A 1 79 ? -12.935 9.138 2.866 1.00 60.81 79 SER A O 1
ATOM 630 N N . ALA A 1 80 ? -10.935 9.076 1.845 1.00 69.38 80 ALA A N 1
ATOM 631 C CA . ALA A 1 80 ? -11.287 7.911 1.040 1.00 69.38 80 ALA A CA 1
ATOM 632 C C . ALA A 1 80 ? -11.596 6.695 1.925 1.00 69.38 80 ALA A C 1
ATOM 634 O O . ALA A 1 80 ? -10.748 6.213 2.683 1.00 69.38 80 ALA A O 1
ATOM 635 N N . TYR A 1 81 ? -12.811 6.165 1.787 1.00 73.69 81 TYR A N 1
ATOM 636 C CA . TYR A 1 81 ? -13.272 5.007 2.556 1.00 73.69 81 TYR A CA 1
ATOM 637 C C . TYR A 1 81 ? -12.424 3.758 2.300 1.00 73.69 81 TYR A C 1
ATOM 639 O O . TYR A 1 81 ? -12.239 2.942 3.207 1.00 73.69 81 TYR A O 1
ATOM 647 N N . VAL A 1 82 ? -11.868 3.655 1.090 1.00 77.38 82 VAL A N 1
ATOM 648 C CA . VAL A 1 82 ? -11.007 2.560 0.635 1.00 77.38 82 VAL A CA 1
ATOM 649 C C . VAL A 1 82 ? -9.768 2.364 1.522 1.00 77.38 82 VAL A C 1
ATOM 651 O O . VAL A 1 82 ? -9.287 1.246 1.618 1.00 77.38 82 VAL A O 1
ATOM 654 N N . TRP A 1 83 ? -9.286 3.387 2.246 1.00 83.31 83 TRP A N 1
ATOM 655 C CA . TRP A 1 83 ? -8.116 3.268 3.140 1.00 83.31 83 TRP A CA 1
ATOM 656 C C . TRP A 1 83 ? -8.435 2.680 4.516 1.00 83.31 83 TRP A C 1
ATOM 658 O O . TRP A 1 83 ? -7.542 2.204 5.216 1.00 83.31 83 TRP A O 1
ATOM 668 N N . SER A 1 84 ? -9.697 2.753 4.945 1.00 83.50 84 SER A N 1
ATOM 669 C CA . SER A 1 84 ? -10.097 2.527 6.343 1.00 83.50 84 SER A CA 1
ATOM 670 C C . SER A 1 84 ? -9.885 1.092 6.837 1.00 83.50 84 SER A C 1
ATOM 672 O O . SER A 1 84 ? -9.767 0.867 8.046 1.00 83.50 84 SER A O 1
ATOM 674 N N . ARG A 1 85 ? -9.850 0.116 5.921 1.00 89.62 85 ARG A N 1
ATOM 675 C CA . ARG A 1 85 ? -9.652 -1.306 6.234 1.00 89.62 85 ARG A CA 1
ATOM 676 C C . ARG A 1 85 ? -8.379 -1.907 5.663 1.00 89.62 85 ARG A C 1
ATOM 678 O O . ARG A 1 85 ? -8.170 -3.095 5.878 1.00 89.62 85 ARG A O 1
ATOM 685 N N . VAL A 1 86 ? -7.555 -1.119 4.978 1.00 93.31 86 VAL A N 1
ATOM 686 C CA . VAL A 1 86 ? -6.296 -1.618 4.426 1.00 93.31 86 VAL A CA 1
ATOM 687 C C . VAL A 1 86 ? -5.379 -2.008 5.581 1.00 93.31 86 VAL A C 1
ATOM 689 O O . VAL A 1 86 ? -5.040 -1.183 6.432 1.00 93.31 86 VAL A O 1
ATOM 692 N N . GLU A 1 87 ? -5.023 -3.283 5.598 1.00 96.19 87 GLU A N 1
ATOM 693 C CA . GLU A 1 87 ? -4.123 -3.938 6.545 1.00 96.19 87 GLU A CA 1
ATOM 694 C C . GLU A 1 87 ? -2.767 -4.224 5.888 1.00 96.19 87 GLU A C 1
ATOM 696 O O . GLU A 1 87 ? -1.734 -4.129 6.553 1.00 96.19 87 GLU A O 1
ATOM 701 N N . GLU A 1 88 ? -2.772 -4.477 4.574 1.00 96.31 88 GLU A N 1
ATOM 702 C CA . GLU A 1 88 ? -1.587 -4.774 3.772 1.00 96.31 88 GLU A CA 1
ATOM 703 C C . GLU A 1 88 ? -1.503 -3.831 2.567 1.00 96.31 88 GLU A C 1
ATOM 705 O O . GLU A 1 88 ? -2.460 -3.690 1.797 1.00 96.31 88 GLU A O 1
ATOM 710 N N . LEU A 1 89 ? -0.353 -3.177 2.407 1.00 93.88 89 LEU A N 1
ATOM 711 C CA . LEU A 1 89 ? -0.061 -2.298 1.283 1.00 93.88 89 LEU A CA 1
ATOM 712 C C . LEU A 1 89 ? 1.201 -2.764 0.567 1.00 93.88 89 LEU A C 1
ATOM 714 O O . LEU A 1 89 ? 2.293 -2.781 1.135 1.00 93.88 89 LEU A O 1
ATOM 718 N N . HIS A 1 90 ? 1.044 -3.072 -0.714 1.00 92.06 90 HIS A N 1
ATOM 719 C CA . HIS A 1 90 ? 2.130 -3.501 -1.581 1.00 92.06 90 HIS A CA 1
ATOM 720 C C . HIS A 1 90 ? 2.325 -2.489 -2.695 1.00 92.06 90 HIS A C 1
ATOM 722 O O . HIS A 1 90 ? 1.403 -2.195 -3.455 1.00 92.06 90 HIS A O 1
ATOM 728 N N . ILE A 1 91 ? 3.531 -1.955 -2.814 1.00 88.94 91 ILE A N 1
ATOM 729 C CA . ILE A 1 91 ? 3.838 -0.899 -3.774 1.00 88.94 91 ILE A CA 1
ATOM 730 C C . ILE A 1 91 ? 4.895 -1.416 -4.727 1.00 88.94 91 ILE A C 1
ATOM 732 O O . ILE A 1 91 ? 5.913 -1.952 -4.304 1.00 88.94 91 ILE A O 1
ATOM 736 N N . THR A 1 92 ? 4.660 -1.267 -6.024 1.00 86.44 92 THR A N 1
ATOM 737 C CA . THR A 1 92 ? 5.643 -1.590 -7.059 1.00 86.44 92 THR A CA 1
ATOM 738 C C . THR A 1 92 ? 6.020 -0.321 -7.794 1.00 86.44 92 THR A C 1
ATOM 740 O O . THR A 1 92 ? 5.208 0.200 -8.548 1.00 86.44 92 THR A O 1
ATOM 743 N N . SER A 1 93 ? 7.241 0.170 -7.599 1.00 82.69 93 SER A N 1
ATOM 744 C CA . SER A 1 93 ? 7.782 1.266 -8.399 1.00 82.69 93 SER A CA 1
ATOM 745 C C . SER A 1 93 ? 8.461 0.729 -9.654 1.00 82.69 93 SER A C 1
ATOM 747 O O . SER A 1 93 ? 9.459 0.009 -9.574 1.00 82.69 93 SER A O 1
ATOM 749 N N . ILE A 1 94 ? 7.891 1.062 -10.815 1.00 70.69 94 ILE A N 1
ATOM 750 C CA . ILE A 1 94 ? 8.381 0.633 -12.133 1.00 70.69 94 ILE A CA 1
ATOM 751 C C . ILE A 1 94 ? 9.422 1.616 -12.697 1.00 70.69 94 ILE A C 1
ATOM 753 O O . ILE A 1 94 ? 10.246 1.243 -13.534 1.00 70.69 94 ILE A O 1
ATOM 757 N N . GLY A 1 95 ? 9.412 2.868 -12.237 1.00 65.12 95 GLY A N 1
ATOM 758 C CA . GLY A 1 95 ? 10.376 3.891 -12.634 1.00 65.12 95 GLY A CA 1
ATOM 759 C C . GLY A 1 95 ? 11.651 3.895 -11.784 1.00 65.12 95 GLY A C 1
ATOM 760 O O . GLY A 1 95 ? 11.778 3.189 -10.787 1.00 65.12 95 GLY A O 1
ATOM 761 N N . LYS A 1 96 ? 12.582 4.799 -12.127 1.00 62.12 96 LYS A N 1
ATOM 762 C CA . LYS A 1 96 ? 13.610 5.271 -11.169 1.00 62.12 96 LYS A CA 1
ATOM 763 C C . LYS A 1 96 ? 12.997 6.073 -10.014 1.00 62.12 96 LYS A C 1
ATOM 765 O O . LYS A 1 96 ? 13.701 6.501 -9.105 1.00 62.12 96 LYS A O 1
ATOM 770 N N . ASP A 1 97 ? 11.701 6.313 -10.107 1.00 58.06 97 ASP A N 1
ATOM 771 C CA . ASP A 1 97 ? 10.927 7.124 -9.208 1.00 58.06 97 ASP A CA 1
ATOM 772 C C . ASP A 1 97 ? 10.821 6.455 -7.836 1.00 58.06 97 ASP A C 1
ATOM 774 O O . ASP A 1 97 ? 10.421 5.300 -7.678 1.00 58.06 97 ASP A O 1
ATOM 778 N N . GLU A 1 98 ? 11.242 7.189 -6.817 1.00 66.31 98 GLU A N 1
ATOM 779 C CA . GLU A 1 98 ? 11.139 6.748 -5.436 1.00 66.31 98 GLU A CA 1
ATOM 780 C C . GLU A 1 98 ? 9.685 6.801 -4.956 1.00 66.31 98 GLU A C 1
ATOM 782 O O . GLU A 1 98 ? 8.821 7.422 -5.574 1.00 66.31 98 GLU A O 1
ATOM 787 N N . LEU A 1 99 ? 9.411 6.215 -3.790 1.00 74.62 99 LEU A N 1
ATOM 788 C CA . LEU A 1 99 ? 8.185 6.512 -3.062 1.00 74.62 99 LEU A CA 1
ATOM 789 C C . LEU A 1 99 ? 8.132 8.031 -2.802 1.00 74.62 99 LEU A C 1
ATOM 791 O O . LEU A 1 99 ? 8.904 8.551 -1.993 1.00 74.62 99 LEU A O 1
ATOM 795 N N . HIS A 1 100 ? 7.279 8.752 -3.529 1.00 71.50 100 HIS A N 1
ATOM 796 C CA . HIS A 1 100 ? 7.286 10.217 -3.534 1.00 71.50 100 HIS A CA 1
ATOM 797 C C . HIS A 1 100 ? 6.814 10.814 -2.213 1.00 71.50 100 HIS A C 1
ATOM 799 O O . HIS A 1 100 ? 5.973 10.249 -1.513 1.00 71.50 100 HIS A O 1
ATOM 805 N N . HIS A 1 101 ? 7.301 12.020 -1.907 1.00 73.19 101 HIS A N 1
ATOM 806 C CA . HIS A 1 101 ? 7.032 12.711 -0.644 1.00 73.19 101 HIS A CA 1
ATOM 807 C C . HIS A 1 101 ? 5.546 12.757 -0.234 1.00 73.19 101 HIS A C 1
ATOM 809 O O . HIS A 1 101 ? 5.259 12.465 0.925 1.00 73.19 101 HIS A O 1
ATOM 815 N N . PRO A 1 102 ? 4.569 13.064 -1.114 1.00 71.94 102 PRO A N 1
ATOM 816 C CA . PRO A 1 102 ? 3.160 13.053 -0.716 1.00 71.94 102 PRO A CA 1
ATOM 817 C C . PRO A 1 102 ? 2.678 11.674 -0.248 1.00 71.94 102 PRO A C 1
ATOM 819 O O . PRO A 1 102 ? 1.922 11.585 0.715 1.00 71.94 102 PRO A O 1
ATOM 822 N N . PHE A 1 103 ? 3.154 10.603 -0.886 1.00 76.00 103 PHE A N 1
ATOM 823 C CA . PHE A 1 103 ? 2.822 9.233 -0.513 1.00 76.00 103 PHE A CA 1
ATOM 824 C C . PHE A 1 103 ? 3.508 8.822 0.798 1.00 76.00 103 PHE A C 1
ATOM 826 O O . PHE A 1 103 ? 2.883 8.206 1.654 1.00 76.00 103 PHE A O 1
ATOM 833 N N . ILE A 1 104 ? 4.753 9.252 1.028 1.00 82.56 104 ILE A N 1
ATOM 834 C CA . ILE A 1 104 ? 5.421 9.095 2.334 1.00 82.56 104 ILE A CA 1
ATOM 835 C C . ILE A 1 104 ? 4.585 9.747 3.441 1.00 82.56 104 ILE A C 1
ATOM 837 O O . ILE A 1 104 ? 4.327 9.129 4.470 1.00 82.56 104 ILE A O 1
ATOM 841 N N . GLN A 1 105 ? 4.133 10.987 3.232 1.00 78.75 105 GLN A N 1
ATOM 842 C CA . GLN A 1 105 ? 3.306 11.698 4.211 1.00 78.75 105 GLN A CA 1
ATOM 843 C C . GLN A 1 105 ? 1.969 10.985 4.467 1.00 78.75 105 GLN A C 1
ATOM 845 O O . GLN A 1 105 ? 1.468 11.051 5.593 1.00 78.75 105 GLN A O 1
ATOM 850 N N . LEU A 1 106 ? 1.421 10.272 3.466 1.00 78.69 106 LEU A N 1
ATOM 851 C CA . LEU A 1 106 ? 0.270 9.390 3.673 1.00 78.69 106 LEU A CA 1
ATOM 852 C C . LEU A 1 106 ? 0.577 8.318 4.710 1.00 78.69 106 LEU A C 1
ATOM 854 O O . LEU A 1 106 ? -0.114 8.194 5.720 1.00 78.69 106 LEU A O 1
ATOM 858 N N . LEU A 1 107 ? 1.639 7.561 4.450 1.00 86.44 107 LEU A N 1
ATOM 859 C CA . LEU A 1 107 ? 2.009 6.416 5.267 1.00 86.44 107 LEU A CA 1
ATOM 860 C C . LEU A 1 107 ? 2.381 6.826 6.687 1.00 86.44 107 LEU A C 1
ATOM 862 O O . LEU A 1 107 ? 1.992 6.130 7.619 1.00 86.44 107 LEU A O 1
ATOM 866 N N . LYS A 1 108 ? 3.044 7.975 6.862 1.00 86.56 108 LYS A N 1
ATOM 867 C CA . LYS A 1 108 ? 3.394 8.539 8.175 1.00 86.56 108 LYS A CA 1
ATOM 868 C C . LYS A 1 108 ? 2.186 8.873 9.058 1.00 86.56 108 LYS A C 1
ATOM 870 O O . LYS A 1 108 ? 2.365 9.046 10.257 1.00 86.56 108 LYS A O 1
ATOM 875 N N . GLY A 1 109 ? 0.980 8.984 8.492 1.00 73.25 109 GLY A N 1
ATOM 876 C CA . GLY A 1 109 ? -0.216 9.369 9.243 1.00 73.25 109 GLY A CA 1
ATOM 877 C C . GLY A 1 109 ? -0.244 10.862 9.577 1.00 73.25 109 GLY A C 1
ATOM 878 O O . GLY A 1 109 ? -0.312 11.228 10.745 1.00 73.25 109 GLY A O 1
ATOM 879 N N . HIS A 1 110 ? -0.157 11.721 8.551 1.00 67.25 110 HIS A N 1
ATOM 880 C CA . HIS A 1 110 ? -0.048 13.184 8.662 1.00 67.25 110 HIS A CA 1
ATOM 881 C C . HIS A 1 110 ? -0.846 13.812 9.828 1.00 67.25 110 HIS A C 1
ATOM 883 O O . HIS A 1 110 ? -2.077 13.810 9.832 1.00 67.25 110 HIS A O 1
ATOM 889 N N . ALA A 1 111 ? -0.126 14.446 10.763 1.00 52.12 111 ALA A N 1
ATOM 890 C CA . ALA A 1 111 ? -0.648 15.017 12.012 1.00 52.12 111 ALA A CA 1
ATOM 891 C C . ALA A 1 111 ? -1.695 16.144 11.847 1.00 52.12 111 ALA A C 1
ATOM 893 O O . ALA A 1 111 ? -2.340 16.528 12.818 1.00 52.12 111 ALA A O 1
ATOM 894 N N . GLY A 1 112 ? -1.868 16.690 10.637 1.00 53.78 112 GLY A N 1
ATOM 895 C CA . GLY A 1 112 ? -2.878 17.711 10.329 1.00 53.78 112 GLY A CA 1
ATOM 896 C C . GLY A 1 112 ? -4.194 17.171 9.754 1.00 53.78 112 GLY A C 1
ATOM 897 O O . GLY A 1 112 ? -5.119 17.950 9.520 1.00 53.78 112 GLY A O 1
ATOM 898 N N . ALA A 1 113 ? -4.295 15.868 9.475 1.00 58.16 113 ALA A N 1
ATOM 899 C CA . ALA A 1 113 ? -5.503 15.270 8.913 1.00 58.16 113 ALA A CA 1
ATOM 900 C C . ALA A 1 113 ? -6.553 15.000 10.006 1.00 58.16 113 ALA A C 1
ATOM 902 O O . ALA A 1 113 ? -6.228 14.572 11.108 1.00 58.16 113 ALA A O 1
ATOM 903 N N . ARG A 1 114 ? -7.842 15.205 9.688 1.00 55.00 114 ARG A N 1
ATOM 904 C CA . ARG A 1 114 ? -8.963 14.906 10.608 1.00 55.00 114 ARG A CA 1
ATOM 905 C C . ARG A 1 114 ? -9.052 13.427 11.005 1.00 55.00 114 ARG A C 1
ATOM 907 O O . ARG A 1 114 ? -9.660 13.121 12.024 1.00 55.00 114 ARG A O 1
ATOM 914 N N . ALA A 1 115 ? -8.490 12.530 10.197 1.00 58.88 115 ALA A N 1
ATOM 915 C CA . ALA A 1 115 ? -8.403 11.105 10.470 1.00 58.88 115 ALA A CA 1
ATOM 916 C C . ALA A 1 115 ? -7.056 10.571 9.957 1.00 58.88 115 ALA A C 1
ATOM 918 O O . ALA A 1 115 ? -6.619 10.990 8.879 1.00 58.88 115 ALA A O 1
ATOM 919 N N . PRO A 1 116 ? -6.403 9.660 10.696 1.00 61.25 116 PRO A N 1
ATOM 920 C CA . PRO A 1 116 ? -5.161 9.061 10.249 1.00 61.25 116 PRO A CA 1
ATOM 921 C C . PRO A 1 116 ? -5.392 8.165 9.034 1.00 61.25 116 PRO A C 1
ATOM 923 O O . PRO A 1 116 ? -6.376 7.427 8.940 1.00 61.25 116 PRO A O 1
ATOM 926 N N . TRP A 1 117 ? -4.448 8.217 8.106 1.00 76.88 117 TRP A N 1
ATOM 927 C CA . TRP A 1 117 ? -4.456 7.394 6.908 1.00 76.88 117 TRP A CA 1
ATOM 928 C C . TRP A 1 117 ? -3.901 6.008 7.193 1.00 76.88 117 TRP A C 1
ATOM 930 O O . TRP A 1 117 ? -2.939 5.855 7.948 1.00 76.88 117 TRP A O 1
ATOM 940 N N . PHE A 1 118 ? -4.525 4.997 6.583 1.00 86.56 118 PHE A N 1
ATOM 941 C CA . PHE A 1 118 ? -4.174 3.594 6.790 1.00 86.56 118 PHE A CA 1
ATOM 942 C C . PHE A 1 118 ? -4.165 3.199 8.283 1.00 86.56 118 PHE A C 1
ATOM 944 O O . PHE A 1 118 ? -3.143 2.735 8.800 1.00 86.56 118 PHE A O 1
ATOM 951 N N . PRO A 1 119 ? -5.284 3.395 9.010 1.00 87.75 119 PRO A N 1
ATOM 952 C CA . PRO A 1 119 ? -5.322 3.224 10.464 1.00 87.75 119 PRO A CA 1
ATOM 953 C C . PRO A 1 119 ? -5.127 1.772 10.919 1.00 87.75 119 PRO A C 1
ATOM 955 O O . PRO A 1 119 ? -4.842 1.542 12.087 1.00 87.75 119 PRO A O 1
ATOM 958 N N . LYS A 1 120 ? -5.297 0.797 10.016 1.00 92.56 120 LYS A N 1
ATOM 959 C CA . LYS A 1 120 ? -5.134 -0.640 10.287 1.00 92.56 120 LYS A CA 1
ATOM 960 C C . LYS A 1 120 ? -3.915 -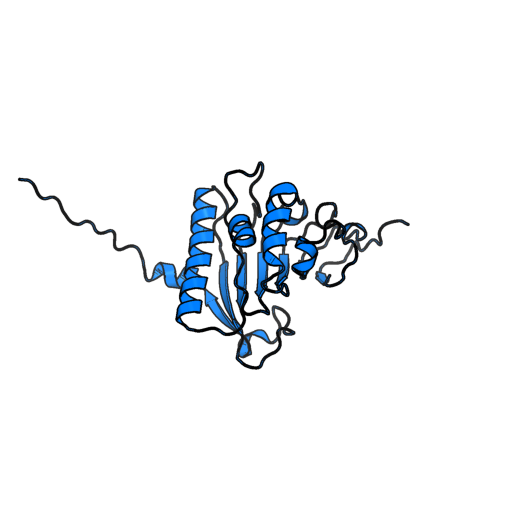1.260 9.610 1.00 92.56 120 LYS A C 1
ATOM 962 O O . LYS A 1 120 ? -3.737 -2.469 9.692 1.00 92.56 120 LYS A O 1
ATOM 967 N N . LEU A 1 121 ? -3.111 -0.454 8.924 1.00 94.31 121 LEU A N 1
ATOM 968 C CA . LEU A 1 121 ? -1.996 -0.955 8.135 1.00 94.31 121 LEU A CA 1
ATOM 969 C C . LEU A 1 121 ? -0.883 -1.463 9.045 1.00 94.31 121 LEU A C 1
ATOM 971 O O . LEU A 1 121 ? -0.339 -0.692 9.839 1.00 94.31 121 LEU A O 1
ATOM 975 N N . VAL A 1 122 ? -0.571 -2.746 8.874 1.00 95.38 122 VAL A N 1
ATOM 976 C CA . VAL A 1 122 ? 0.426 -3.514 9.633 1.00 95.38 122 VAL A CA 1
ATOM 977 C C . VAL A 1 122 ? 1.469 -4.169 8.722 1.00 95.38 122 VAL A C 1
ATOM 979 O O . VAL A 1 122 ? 2.543 -4.521 9.195 1.00 95.38 122 VAL A O 1
ATOM 982 N N . CYS A 1 123 ? 1.203 -4.281 7.419 1.00 96.12 123 CYS A N 1
ATOM 983 C CA . CYS A 1 123 ? 2.162 -4.773 6.434 1.00 96.12 123 CYS A CA 1
ATOM 984 C C . CYS A 1 123 ? 2.403 -3.714 5.356 1.00 96.12 123 CYS A C 1
ATOM 986 O O . CYS A 1 123 ? 1.465 -3.279 4.682 1.00 96.12 123 CYS A O 1
ATOM 988 N N . LEU A 1 124 ? 3.660 -3.311 5.185 1.00 95.06 124 LEU A N 1
ATOM 989 C CA . LEU A 1 124 ? 4.100 -2.459 4.089 1.00 95.06 124 LEU A CA 1
ATOM 990 C C . LEU A 1 124 ? 5.234 -3.158 3.347 1.00 95.06 124 LEU A C 1
ATOM 992 O O . LEU A 1 124 ? 6.279 -3.446 3.922 1.00 95.06 124 LEU A O 1
ATOM 996 N N . THR A 1 125 ? 5.040 -3.372 2.051 1.00 93.19 125 THR A N 1
ATOM 997 C CA . THR A 1 125 ? 6.091 -3.889 1.172 1.00 93.19 125 THR A CA 1
ATOM 998 C C . THR A 1 125 ? 6.291 -2.936 0.005 1.00 93.19 125 THR A C 1
ATOM 1000 O O . THR A 1 125 ? 5.325 -2.469 -0.613 1.00 93.19 125 THR A O 1
ATOM 1003 N N . VAL A 1 126 ? 7.545 -2.612 -0.300 1.00 91.19 126 VAL A N 1
ATOM 1004 C CA . VAL A 1 126 ? 7.872 -1.725 -1.419 1.00 91.19 126 VAL A CA 1
ATOM 1005 C C . VAL A 1 126 ? 8.911 -2.371 -2.314 1.00 91.19 126 VAL A C 1
ATOM 1007 O O . VAL A 1 126 ? 10.052 -2.585 -1.926 1.00 91.19 126 VAL A O 1
ATOM 1010 N N . ARG A 1 127 ? 8.509 -2.649 -3.547 1.00 88.19 127 ARG A N 1
ATOM 1011 C CA . ARG A 1 127 ? 9.346 -3.224 -4.592 1.00 88.19 127 ARG A CA 1
ATOM 1012 C C . ARG A 1 127 ? 9.808 -2.122 -5.532 1.00 88.19 127 ARG A C 1
ATOM 1014 O O . ARG A 1 127 ? 8.978 -1.420 -6.106 1.00 88.19 127 ARG A O 1
ATOM 1021 N N . TYR A 1 128 ? 11.111 -1.987 -5.718 1.00 85.88 128 TYR A N 1
ATOM 1022 C CA . TYR A 1 128 ? 11.722 -0.985 -6.578 1.00 85.88 128 TYR A CA 1
ATOM 1023 C C . TYR A 1 128 ? 12.472 -1.613 -7.752 1.00 85.88 128 TYR A C 1
ATOM 1025 O O . TYR A 1 128 ? 12.973 -2.737 -7.679 1.00 85.88 128 TYR A O 1
ATOM 1033 N N . TYR A 1 129 ? 12.621 -0.833 -8.820 1.00 81.50 129 TYR A N 1
ATOM 1034 C CA . TYR A 1 129 ? 13.581 -1.118 -9.881 1.00 81.50 129 TYR A CA 1
ATOM 1035 C C . TYR A 1 129 ? 15.033 -1.082 -9.344 1.00 81.50 129 TYR A C 1
ATOM 1037 O O . TYR A 1 129 ? 15.301 -0.332 -8.391 1.00 81.50 129 TYR A O 1
ATOM 1045 N N . PRO A 1 130 ? 15.972 -1.849 -9.938 1.00 79.19 130 PRO A N 1
ATOM 1046 C CA . PRO A 1 130 ? 17.356 -1.916 -9.473 1.00 79.19 130 PRO A CA 1
ATOM 1047 C C . PRO A 1 130 ? 18.018 -0.535 -9.387 1.00 79.19 130 PRO A C 1
ATOM 1049 O O . PRO A 1 130 ? 17.859 0.308 -10.276 1.00 79.19 130 PRO A O 1
ATOM 1052 N N . CYS A 1 131 ? 18.765 -0.320 -8.303 1.00 78.81 131 CYS A N 1
ATOM 1053 C CA . CYS A 1 131 ? 19.430 0.935 -7.948 1.00 78.81 131 CYS A CA 1
ATOM 1054 C C . CYS A 1 131 ? 20.833 0.681 -7.372 1.00 78.81 131 CYS A C 1
ATOM 1056 O O . CYS A 1 131 ? 21.264 -0.468 -7.275 1.00 78.81 131 CYS A O 1
ATOM 1058 N N . SER A 1 132 ? 21.555 1.751 -7.024 1.00 83.62 132 SER A N 1
ATOM 1059 C CA . SER A 1 132 ? 22.833 1.641 -6.310 1.00 83.62 132 SER A CA 1
ATOM 1060 C C . SER A 1 132 ? 22.619 1.184 -4.858 1.00 83.62 132 SER A C 1
ATOM 1062 O O . SER A 1 132 ? 21.516 1.299 -4.325 1.00 83.62 132 SER A O 1
ATOM 1064 N N . GLU A 1 133 ? 23.674 0.701 -4.199 1.00 84.06 133 GLU A N 1
ATOM 1065 C CA . GLU A 1 133 ? 23.630 0.342 -2.770 1.00 84.06 133 GLU A CA 1
ATOM 1066 C C . GLU A 1 133 ? 23.348 1.558 -1.866 1.00 84.06 133 GLU A C 1
ATOM 1068 O O . GLU A 1 133 ? 22.607 1.454 -0.891 1.00 84.06 133 GLU A O 1
ATOM 1073 N N . GLU A 1 134 ? 23.854 2.743 -2.225 1.00 83.31 134 GLU A N 1
ATOM 1074 C CA . GLU A 1 134 ? 23.539 3.996 -1.518 1.00 83.31 134 GLU A CA 1
ATOM 1075 C C . GLU A 1 134 ? 22.030 4.304 -1.567 1.00 83.31 134 GLU A C 1
ATOM 1077 O O . GLU A 1 134 ? 21.426 4.652 -0.548 1.00 83.31 134 GLU A O 1
ATOM 1082 N N . ASP A 1 135 ? 21.394 4.098 -2.727 1.00 84.62 135 ASP A N 1
ATOM 1083 C CA . ASP A 1 135 ? 19.947 4.267 -2.885 1.00 84.62 135 ASP A CA 1
ATOM 1084 C C . ASP A 1 135 ? 19.161 3.217 -2.082 1.00 84.62 135 ASP A C 1
ATOM 1086 O O . ASP A 1 135 ? 18.085 3.527 -1.561 1.00 84.62 135 ASP A O 1
ATOM 1090 N N . LYS A 1 136 ? 19.679 1.983 -1.960 1.00 88.00 136 LYS A N 1
ATOM 1091 C CA . LYS A 1 136 ? 19.049 0.929 -1.147 1.00 88.00 136 LYS A CA 1
ATOM 1092 C C . LYS A 1 136 ? 18.967 1.357 0.319 1.00 88.00 136 LYS A C 1
ATOM 1094 O O . LYS A 1 136 ? 17.869 1.370 0.877 1.00 88.00 136 LYS A O 1
ATOM 1099 N N . MET A 1 137 ? 20.083 1.800 0.905 1.00 87.12 137 MET A N 1
ATOM 1100 C CA . MET A 1 137 ? 20.122 2.260 2.302 1.00 87.12 137 MET A CA 1
ATOM 1101 C C . MET A 1 137 ? 19.211 3.465 2.542 1.00 87.12 137 MET A C 1
ATOM 1103 O O . MET A 1 137 ? 18.461 3.504 3.518 1.00 87.12 137 MET A O 1
ATOM 1107 N N . HIS A 1 138 ? 19.202 4.438 1.627 1.00 87.12 138 HIS A N 1
ATOM 1108 C CA . HIS A 1 138 ? 18.295 5.588 1.718 1.00 87.12 138 HIS A CA 1
ATOM 1109 C C . HIS A 1 138 ? 16.818 5.173 1.745 1.00 87.12 138 HIS A C 1
ATOM 1111 O O . HIS A 1 138 ? 16.011 5.715 2.506 1.00 87.12 138 HIS A O 1
ATOM 1117 N N . ARG A 1 139 ? 16.448 4.186 0.926 1.00 87.94 139 ARG A N 1
ATOM 1118 C CA . ARG A 1 139 ? 15.079 3.662 0.850 1.00 87.94 139 ARG A CA 1
ATOM 1119 C C . ARG A 1 139 ? 14.695 2.866 2.097 1.00 87.94 139 ARG A C 1
ATOM 1121 O O . ARG A 1 139 ? 13.570 3.036 2.559 1.00 87.94 139 ARG A O 1
ATOM 1128 N N . ILE A 1 140 ? 15.609 2.078 2.665 1.00 91.00 140 ILE A N 1
ATOM 1129 C CA . ILE A 1 140 ? 15.407 1.379 3.948 1.00 91.00 140 ILE A CA 1
ATOM 1130 C C . ILE A 1 140 ? 15.151 2.398 5.065 1.00 91.00 140 ILE A C 1
ATOM 1132 O O . ILE A 1 140 ? 14.102 2.366 5.710 1.00 91.00 140 ILE A O 1
ATOM 1136 N N . ASN A 1 141 ? 16.037 3.388 5.212 1.00 90.00 141 ASN A N 1
ATOM 1137 C CA . ASN A 1 141 ? 15.910 4.439 6.226 1.00 90.00 141 ASN A CA 1
ATOM 1138 C C . ASN A 1 141 ? 14.591 5.211 6.108 1.00 90.00 141 ASN A C 1
ATOM 1140 O O . ASN A 1 141 ? 13.954 5.539 7.109 1.00 90.00 141 ASN A O 1
ATOM 1144 N N . ARG A 1 142 ? 14.130 5.463 4.880 1.00 89.44 142 ARG A N 1
ATOM 1145 C CA . ARG A 1 142 ? 12.830 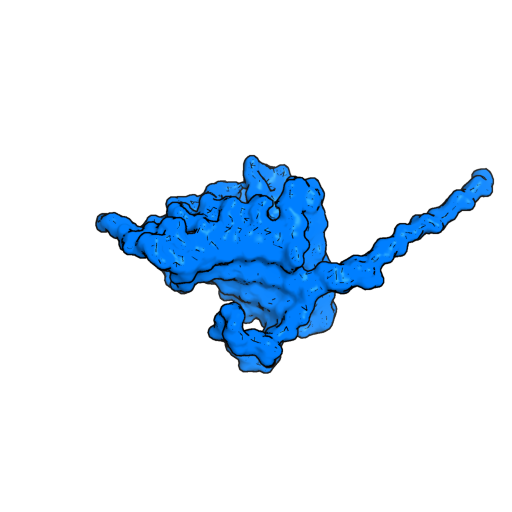6.094 4.627 1.00 89.44 142 ARG A CA 1
ATOM 1146 C C . ARG A 1 142 ? 11.654 5.245 5.116 1.00 89.44 142 ARG A C 1
ATOM 1148 O O . ARG A 1 142 ? 10.687 5.806 5.630 1.00 89.44 142 ARG A O 1
ATOM 1155 N N . LEU A 1 143 ? 11.702 3.924 4.943 1.00 92.44 143 LEU A N 1
ATOM 1156 C CA . LEU A 1 143 ? 10.664 3.014 5.434 1.00 92.44 143 LEU A CA 1
ATOM 1157 C C . LEU A 1 143 ? 10.645 2.958 6.969 1.00 92.44 143 LEU A C 1
ATOM 1159 O O . LEU A 1 143 ? 9.570 3.032 7.569 1.00 92.44 143 LEU A O 1
ATOM 1163 N N . LEU A 1 144 ? 11.817 2.927 7.603 1.00 93.31 144 LEU A N 1
ATOM 1164 C CA . LEU A 1 144 ? 11.949 2.987 9.063 1.00 93.31 144 LEU A CA 1
ATOM 1165 C C . LEU A 1 144 ? 11.439 4.322 9.636 1.00 93.31 144 LEU A C 1
ATOM 1167 O O . LEU A 1 144 ? 10.701 4.346 10.621 1.00 93.31 144 LEU A O 1
ATOM 1171 N N . ASP A 1 145 ? 11.740 5.444 8.980 1.00 91.81 145 ASP A N 1
ATOM 1172 C CA . ASP A 1 145 ? 11.210 6.768 9.336 1.00 91.81 145 ASP A CA 1
ATOM 1173 C C . ASP A 1 145 ? 9.673 6.828 9.205 1.00 91.81 145 ASP A C 1
ATOM 1175 O O . ASP A 1 145 ? 8.992 7.422 10.046 1.00 91.81 145 ASP A O 1
ATOM 1179 N N . ILE A 1 146 ? 9.088 6.152 8.207 1.00 91.81 146 ILE A N 1
ATOM 1180 C CA . ILE A 1 146 ? 7.628 5.995 8.110 1.00 91.81 146 ILE A CA 1
ATOM 1181 C C . ILE A 1 146 ? 7.072 5.265 9.335 1.00 91.81 146 ILE A C 1
ATOM 1183 O O . ILE A 1 146 ? 6.121 5.756 9.946 1.00 91.81 146 ILE A O 1
ATOM 1187 N N . MET A 1 147 ? 7.652 4.123 9.704 1.00 92.44 147 MET A N 1
ATOM 1188 C CA . MET A 1 147 ? 7.232 3.345 10.872 1.00 92.44 147 MET A CA 1
ATOM 1189 C C . MET A 1 147 ? 7.326 4.170 12.162 1.00 92.44 147 MET A C 1
ATOM 1191 O O . MET A 1 147 ? 6.344 4.281 12.896 1.00 92.44 147 MET A O 1
ATOM 1195 N N . SER A 1 148 ? 8.465 4.829 12.397 1.00 91.25 148 SER A N 1
ATOM 1196 C CA . SER A 1 148 ? 8.673 5.676 13.577 1.00 91.25 148 SER A CA 1
ATOM 1197 C C . SER A 1 148 ? 7.635 6.798 13.664 1.00 91.25 148 SER A C 1
ATOM 1199 O O . SER A 1 148 ? 7.045 7.037 14.721 1.00 91.25 148 SER A O 1
ATOM 1201 N N . ALA A 1 149 ? 7.356 7.473 12.545 1.00 90.25 149 ALA A N 1
ATOM 1202 C CA . ALA A 1 149 ? 6.346 8.524 12.493 1.00 90.25 149 ALA A CA 1
ATOM 1203 C C . ALA A 1 149 ? 4.932 7.990 12.779 1.00 90.25 149 ALA A C 1
ATOM 1205 O O . ALA A 1 149 ? 4.188 8.625 13.528 1.00 90.25 149 ALA A O 1
ATOM 1206 N N . ARG A 1 150 ? 4.580 6.811 12.248 1.00 91.31 150 ARG A N 1
ATOM 1207 C CA . ARG A 1 150 ? 3.288 6.156 12.512 1.00 91.31 150 ARG A CA 1
ATOM 1208 C C . ARG A 1 150 ? 3.100 5.841 13.988 1.00 91.31 150 ARG A C 1
ATOM 1210 O O . ARG A 1 150 ? 2.061 6.183 14.550 1.00 91.31 150 ARG A O 1
ATOM 1217 N N . MET A 1 151 ? 4.110 5.252 14.625 1.00 90.62 151 MET A N 1
ATOM 1218 C CA . MET A 1 151 ? 4.068 4.936 16.055 1.00 90.62 151 MET A CA 1
ATOM 1219 C C . MET A 1 151 ? 3.918 6.205 16.901 1.00 90.62 151 MET A C 1
ATOM 1221 O O . MET A 1 151 ? 3.080 6.254 17.799 1.00 90.62 151 MET A O 1
ATOM 1225 N N . LYS A 1 152 ? 4.655 7.276 16.567 1.00 89.50 152 LYS A N 1
ATOM 1226 C CA . LYS A 1 152 ? 4.511 8.592 17.221 1.00 89.50 152 LYS A CA 1
ATOM 1227 C C . LYS A 1 152 ? 3.114 9.194 17.042 1.00 89.50 152 LYS A C 1
ATOM 1229 O O . LYS A 1 152 ? 2.652 9.918 17.918 1.00 89.50 152 LYS A O 1
ATOM 1234 N N . ALA A 1 153 ? 2.437 8.885 15.938 1.00 85.88 153 ALA A N 1
ATOM 1235 C CA . ALA A 1 153 ? 1.052 9.276 15.682 1.00 85.88 153 ALA A CA 1
ATOM 1236 C C . ALA A 1 153 ? 0.011 8.354 16.358 1.00 85.88 153 ALA A C 1
ATOM 1238 O O . ALA A 1 153 ? -1.189 8.563 16.179 1.00 85.88 153 ALA A O 1
ATOM 1239 N N . GLY A 1 154 ? 0.440 7.345 17.128 1.00 88.44 154 GLY A N 1
ATOM 1240 C CA . GLY A 1 154 ? -0.444 6.391 17.804 1.00 88.44 154 GLY A CA 1
ATOM 1241 C C . GLY A 1 154 ? -1.057 5.339 16.876 1.00 88.44 154 GLY A C 1
ATOM 1242 O O . GLY A 1 154 ? -2.085 4.7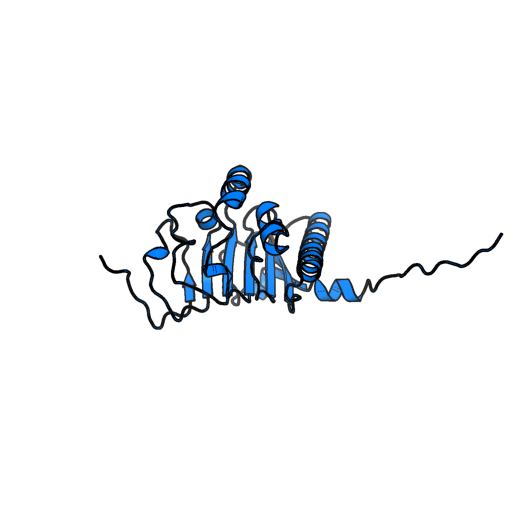51 17.213 1.00 88.44 154 GLY A O 1
ATOM 1243 N N . LEU A 1 155 ? -0.466 5.125 15.697 1.00 90.12 155 LEU A N 1
ATOM 1244 C CA . LEU A 1 155 ? -0.911 4.116 14.737 1.00 90.12 155 LEU A CA 1
ATOM 1245 C C . LEU A 1 155 ? -0.238 2.764 14.988 1.00 90.12 155 LEU A C 1
ATOM 1247 O O . LEU A 1 155 ? 0.837 2.728 15.591 1.00 90.12 155 LEU A O 1
ATOM 1251 N N . PRO A 1 156 ? -0.849 1.659 14.515 1.00 90.69 156 PRO A N 1
ATOM 1252 C CA . PRO A 1 156 ? -0.256 0.338 14.635 1.00 90.69 156 PRO A CA 1
ATOM 1253 C C . PRO A 1 156 ? 1.156 0.289 14.056 1.00 90.69 156 PRO A C 1
ATOM 1255 O O . PRO A 1 156 ? 1.429 0.834 12.979 1.00 90.69 156 PRO A O 1
ATOM 1258 N N . GLU A 1 157 ? 2.026 -0.393 14.791 1.00 91.69 157 GLU A N 1
ATOM 1259 C CA . GLU A 1 157 ? 3.350 -0.783 14.334 1.00 91.69 157 GLU A CA 1
ATOM 1260 C C . GLU A 1 157 ? 3.240 -1.769 13.164 1.00 91.69 157 GLU A C 1
ATOM 1262 O O . GLU A 1 157 ? 2.278 -2.539 13.066 1.00 91.69 157 GLU A O 1
ATOM 1267 N N . PHE A 1 158 ? 4.224 -1.741 12.266 1.00 94.25 158 PHE A N 1
ATOM 1268 C CA . PHE A 1 158 ? 4.299 -2.738 11.211 1.00 94.25 158 PHE A CA 1
ATOM 1269 C C . PHE A 1 158 ? 4.762 -4.078 11.779 1.00 94.25 158 PHE A C 1
ATOM 1271 O O . PHE A 1 158 ? 5.812 -4.168 12.402 1.00 94.25 158 PHE A O 1
ATOM 1278 N N . THR A 1 159 ? 3.997 -5.133 11.511 1.00 94.38 159 THR A N 1
ATOM 1279 C CA . THR A 1 159 ? 4.443 -6.518 11.709 1.00 94.38 159 THR A CA 1
ATOM 1280 C C . THR A 1 159 ? 5.351 -6.980 10.575 1.00 94.38 159 THR A C 1
ATOM 1282 O O . THR A 1 159 ? 6.096 -7.940 10.738 1.00 94.38 159 THR A O 1
ATOM 1285 N N . THR A 1 160 ? 5.264 -6.311 9.422 1.00 94.56 160 THR A N 1
ATOM 1286 C CA . THR A 1 160 ? 6.061 -6.591 8.227 1.00 94.56 160 THR A CA 1
ATOM 1287 C C . THR A 1 160 ? 6.408 -5.273 7.547 1.00 94.56 160 THR A C 1
ATOM 1289 O O . THR A 1 160 ? 5.509 -4.515 7.167 1.00 94.56 160 THR A O 1
ATOM 1292 N N . LEU A 1 161 ? 7.703 -5.005 7.390 1.00 95.19 161 LEU A N 1
ATOM 1293 C CA . LEU A 1 161 ? 8.221 -3.857 6.654 1.00 95.19 161 LEU A CA 1
ATOM 1294 C C . LEU A 1 161 ? 9.336 -4.340 5.733 1.00 95.19 161 LEU A C 1
ATOM 1296 O O . LEU A 1 161 ? 10.472 -4.497 6.164 1.00 95.19 161 LEU A O 1
ATOM 1300 N N . GLU A 1 162 ? 9.000 -4.587 4.472 1.00 93.88 162 GLU A N 1
ATOM 1301 C CA . GLU A 1 162 ? 9.931 -5.202 3.525 1.00 93.88 162 GLU A CA 1
ATOM 1302 C C . GLU A 1 162 ? 10.216 -4.294 2.335 1.00 93.88 162 GLU A C 1
ATOM 1304 O O . GLU A 1 162 ? 9.345 -3.574 1.825 1.00 93.88 162 GLU A O 1
ATOM 1309 N N . VAL A 1 163 ? 11.447 -4.378 1.847 1.00 91.62 163 VAL A N 1
ATOM 1310 C CA . VAL A 1 163 ? 11.881 -3.724 0.621 1.00 91.62 163 VAL A CA 1
ATOM 1311 C C . VAL A 1 163 ? 12.427 -4.748 -0.363 1.00 91.62 163 VAL A C 1
ATOM 1313 O O . VAL A 1 163 ? 13.151 -5.662 0.015 1.00 91.62 163 VAL A O 1
ATOM 1316 N N . GLY A 1 164 ? 12.041 -4.608 -1.628 1.00 89.94 164 GLY A N 1
ATOM 1317 C CA . GLY A 1 164 ? 12.404 -5.524 -2.701 1.00 89.94 164 GLY A CA 1
ATOM 1318 C C . GLY A 1 164 ? 13.139 -4.819 -3.835 1.00 89.94 164 GLY A C 1
ATOM 1319 O O . GLY A 1 164 ? 12.699 -3.758 -4.281 1.00 89.94 164 GLY A O 1
ATOM 1320 N N . TRP A 1 165 ? 14.204 -5.422 -4.360 1.00 87.75 165 TRP A N 1
ATOM 1321 C CA . TRP A 1 165 ? 14.955 -4.927 -5.519 1.00 87.75 165 TRP A CA 1
ATOM 1322 C C . TRP A 1 165 ? 14.776 -5.863 -6.706 1.00 87.75 165 TRP A C 1
ATOM 1324 O O . TRP A 1 165 ? 15.162 -7.028 -6.642 1.00 87.75 165 TRP A O 1
ATOM 1334 N N . MET A 1 166 ? 14.205 -5.369 -7.805 1.00 82.56 166 MET A N 1
ATOM 1335 C CA . MET A 1 166 ? 14.086 -6.188 -9.012 1.00 82.56 166 MET A CA 1
ATOM 1336 C C . MET A 1 166 ? 15.468 -6.478 -9.621 1.00 82.56 166 MET A C 1
ATOM 1338 O O . MET A 1 166 ? 16.371 -5.641 -9.618 1.00 82.56 166 MET A O 1
ATOM 1342 N N . ALA A 1 167 ? 15.623 -7.656 -10.213 1.00 77.62 167 ALA A N 1
ATOM 1343 C CA . ALA A 1 167 ? 16.798 -8.025 -10.979 1.00 77.62 167 ALA A CA 1
ATOM 1344 C C . ALA A 1 167 ? 16.875 -7.218 -12.287 1.00 77.62 167 ALA A C 1
ATOM 1346 O O . ALA A 1 167 ? 15.868 -6.930 -12.945 1.00 77.62 167 ALA A O 1
ATOM 1347 N N . ILE A 1 168 ? 18.096 -6.871 -12.698 1.00 71.00 168 ILE A N 1
ATOM 1348 C CA . ILE A 1 168 ? 18.347 -6.126 -13.938 1.00 71.00 168 ILE A CA 1
ATOM 1349 C C . ILE A 1 168 ? 17.808 -6.916 -15.141 1.00 71.00 168 ILE A C 1
ATOM 1351 O O . ILE A 1 168 ? 18.113 -8.093 -15.313 1.00 71.00 168 ILE A O 1
ATOM 1355 N N . GLY A 1 169 ? 17.036 -6.250 -16.007 1.00 64.94 169 GLY A N 1
ATOM 1356 C CA . GLY A 1 169 ? 16.541 -6.821 -17.267 1.00 64.94 169 GLY A CA 1
ATOM 1357 C C . GLY A 1 169 ? 15.175 -7.507 -17.183 1.00 64.94 169 GLY A C 1
ATOM 1358 O O . GLY A 1 169 ? 14.634 -7.890 -18.222 1.00 64.94 169 GLY A O 1
ATOM 1359 N N . TYR A 1 170 ? 14.576 -7.606 -15.994 1.00 60.62 170 TYR A N 1
ATOM 1360 C CA . TYR A 1 170 ? 13.220 -8.124 -15.833 1.00 60.62 170 TYR A CA 1
ATOM 1361 C C . TYR A 1 170 ? 12.168 -7.024 -15.977 1.00 60.62 170 TYR A C 1
ATOM 1363 O O . TYR A 1 170 ? 12.329 -5.898 -15.508 1.00 60.62 170 TYR A O 1
ATOM 1371 N N . ARG A 1 171 ? 11.058 -7.356 -16.649 1.00 58.69 171 ARG A N 1
ATOM 1372 C CA . ARG A 1 171 ? 9.883 -6.479 -16.694 1.00 58.69 171 ARG A CA 1
ATOM 1373 C C . ARG A 1 171 ? 9.022 -6.705 -15.448 1.00 58.69 171 ARG A C 1
ATOM 1375 O O . ARG A 1 171 ? 8.825 -7.857 -15.069 1.00 58.69 171 ARG A O 1
ATOM 1382 N N . PRO A 1 172 ? 8.385 -5.656 -14.905 1.00 56.56 172 PRO A N 1
ATOM 1383 C CA . PRO A 1 172 ? 7.564 -5.707 -13.687 1.00 56.56 172 PRO A CA 1
ATOM 1384 C C . PRO A 1 172 ? 6.217 -6.438 -13.854 1.00 56.56 172 PRO A C 1
ATOM 1386 O O . PRO A 1 172 ? 5.295 -6.227 -13.076 1.00 56.56 172 PRO A O 1
ATOM 1389 N N . LYS A 1 173 ? 6.069 -7.305 -14.865 1.00 57.91 173 LYS A N 1
ATOM 1390 C CA . LYS A 1 173 ? 4.838 -8.082 -15.084 1.00 57.91 173 LYS A CA 1
ATOM 1391 C C . LYS A 1 173 ? 4.675 -9.249 -14.103 1.00 57.91 173 LYS A C 1
ATOM 1393 O O . LYS A 1 173 ? 3.664 -9.939 -14.174 1.00 57.91 173 LYS A O 1
ATOM 1398 N N . VAL A 1 174 ? 5.657 -9.485 -13.231 1.00 59.94 174 VAL A N 1
ATOM 1399 C CA . VAL A 1 174 ? 5.604 -10.563 -12.241 1.00 59.94 174 VAL A CA 1
ATOM 1400 C C . VAL A 1 174 ? 4.614 -10.182 -11.143 1.00 59.94 174 VAL A C 1
ATOM 1402 O O . VAL A 1 174 ? 4.783 -9.173 -10.444 1.00 59.94 174 VAL A O 1
ATOM 1405 N N . ARG A 1 175 ? 3.553 -10.985 -11.033 1.00 60.88 175 ARG A N 1
ATOM 1406 C CA . ARG A 1 175 ? 2.520 -10.833 -10.011 1.00 60.88 175 ARG A CA 1
ATOM 1407 C C . ARG A 1 175 ? 3.081 -11.178 -8.640 1.00 60.88 175 ARG A C 1
ATOM 1409 O O . ARG A 1 175 ? 3.936 -12.049 -8.505 1.00 60.88 175 ARG A O 1
ATOM 1416 N N . TRP A 1 176 ? 2.549 -10.495 -7.636 1.00 61.81 176 TRP A N 1
ATOM 1417 C CA . TRP A 1 176 ? 2.857 -10.773 -6.243 1.00 61.81 176 TRP A CA 1
ATOM 1418 C C . TRP A 1 176 ? 2.476 -12.208 -5.869 1.00 61.81 176 TRP A C 1
ATOM 1420 O O . TRP A 1 176 ? 1.364 -12.639 -6.173 1.00 61.81 176 TRP A O 1
ATOM 1430 N N . GLY A 1 177 ? 3.390 -12.937 -5.226 1.00 57.88 177 GLY A N 1
ATOM 1431 C CA . GLY A 1 177 ? 3.189 -14.326 -4.804 1.00 57.88 177 GLY A CA 1
ATOM 1432 C C . GLY A 1 177 ? 3.389 -15.402 -5.882 1.00 57.88 177 GLY A C 1
ATOM 1433 O O . GLY A 1 177 ? 3.156 -16.574 -5.591 1.00 57.88 177 GLY A O 1
ATOM 1434 N N . GLU A 1 178 ? 3.813 -15.050 -7.102 1.00 67.62 178 GLU A N 1
ATOM 1435 C CA . GLU A 1 178 ? 4.175 -16.022 -8.150 1.00 67.62 178 GLU A CA 1
ATOM 1436 C C . GLU A 1 178 ? 5.712 -16.198 -8.246 1.00 67.62 178 GLU A C 1
ATOM 1438 O O . GLU A 1 178 ? 6.387 -16.533 -7.273 1.00 67.62 178 GLU A O 1
ATOM 1443 N N . GLU A 1 179 ? 6.285 -15.974 -9.429 1.00 55.34 179 GLU A N 1
ATOM 1444 C CA . GLU A 1 179 ? 7.694 -16.132 -9.816 1.00 55.34 179 GLU A CA 1
ATOM 1445 C C . GLU A 1 179 ? 8.663 -15.113 -9.156 1.00 55.34 179 GLU A C 1
ATOM 1447 O O . GLU A 1 179 ? 9.719 -14.786 -9.689 1.00 55.34 179 GLU A O 1
ATOM 1452 N N . GLU A 1 180 ? 8.324 -14.568 -7.986 1.00 56.16 180 GLU A N 1
ATOM 1453 C CA . GLU A 1 180 ? 9.035 -13.430 -7.386 1.00 56.16 180 GLU A CA 1
ATOM 1454 C C . GLU A 1 180 ? 10.407 -13.775 -6.806 1.00 56.16 180 GLU A C 1
ATOM 1456 O O . GLU A 1 180 ? 11.301 -12.929 -6.819 1.00 56.16 180 GLU A O 1
ATOM 1461 N N . TRP A 1 181 ? 10.595 -15.009 -6.333 1.00 54.78 181 TRP A N 1
ATOM 1462 C CA . TRP A 1 181 ? 11.779 -15.412 -5.564 1.00 54.78 181 TRP A CA 1
ATOM 1463 C C . TRP A 1 181 ? 13.089 -15.404 -6.367 1.00 54.78 181 TRP A C 1
ATOM 1465 O O . TRP A 1 181 ? 14.159 -15.344 -5.770 1.00 54.78 181 TRP A O 1
ATOM 1475 N N . PHE A 1 182 ? 13.030 -15.445 -7.702 1.00 58.34 182 PHE A N 1
ATOM 1476 C CA . PHE A 1 182 ? 14.217 -15.338 -8.563 1.00 58.34 182 PHE A CA 1
ATOM 1477 C C . PHE A 1 182 ? 14.366 -13.967 -9.237 1.00 58.34 182 PHE A C 1
ATOM 1479 O O . PHE A 1 182 ? 15.369 -13.722 -9.907 1.00 58.34 182 PHE A O 1
ATOM 1486 N N . VAL A 1 183 ? 13.379 -13.078 -9.078 1.00 74.56 183 VAL A N 1
ATOM 1487 C CA . VAL A 1 183 ? 13.346 -11.768 -9.750 1.00 74.56 183 VAL A CA 1
ATOM 1488 C C . VAL A 1 183 ? 13.505 -10.615 -8.769 1.00 74.56 183 VAL A C 1
ATOM 1490 O O . VAL A 1 183 ? 13.914 -9.541 -9.193 1.00 74.56 183 VAL A O 1
ATOM 1493 N N . THR A 1 184 ? 13.195 -10.803 -7.484 1.00 82.94 184 THR A N 1
ATOM 1494 C CA . THR A 1 184 ? 13.268 -9.737 -6.477 1.00 82.94 184 THR A CA 1
ATOM 1495 C C . THR A 1 184 ? 14.100 -10.170 -5.275 1.00 82.94 184 THR A C 1
ATOM 1497 O O . THR A 1 184 ? 13.804 -11.176 -4.637 1.00 82.94 184 THR A O 1
ATOM 1500 N N . GLU A 1 185 ? 15.126 -9.387 -4.956 1.00 87.50 185 GLU A N 1
ATOM 1501 C CA . GLU A 1 185 ? 15.876 -9.484 -3.703 1.00 87.50 185 GLU A CA 1
ATOM 1502 C C . GLU A 1 185 ? 15.073 -8.781 -2.604 1.00 87.50 185 GLU A C 1
ATOM 1504 O O . GLU A 1 185 ? 14.917 -7.563 -2.659 1.00 87.50 185 GLU A O 1
ATOM 1509 N N . TRP A 1 186 ? 14.537 -9.539 -1.645 1.00 88.44 186 TRP A N 1
ATOM 1510 C CA . TRP A 1 186 ? 13.756 -9.013 -0.522 1.00 88.44 186 TRP A CA 1
ATOM 1511 C C . TRP A 1 186 ? 14.606 -8.849 0.733 1.00 88.44 186 TRP A C 1
ATOM 1513 O O . TRP A 1 186 ? 15.430 -9.706 1.048 1.00 88.44 186 TRP A O 1
ATOM 1523 N N . LEU A 1 187 ? 14.341 -7.777 1.471 1.00 90.62 187 LEU A N 1
ATOM 1524 C CA . LEU A 1 187 ? 14.953 -7.469 2.753 1.00 90.62 187 LEU A CA 1
ATOM 1525 C C . LEU A 1 187 ? 13.875 -7.035 3.751 1.00 90.62 187 LEU A C 1
ATOM 1527 O O . LEU A 1 187 ? 13.068 -6.154 3.450 1.00 90.62 187 LEU A O 1
ATOM 1531 N N . ASP A 1 188 ? 13.892 -7.633 4.942 1.00 91.62 188 ASP A N 1
ATOM 1532 C CA . ASP A 1 188 ? 13.069 -7.225 6.083 1.00 91.62 188 ASP A CA 1
ATOM 1533 C C . ASP A 1 188 ? 13.770 -6.089 6.841 1.00 91.62 188 ASP A C 1
ATOM 1535 O O . ASP A 1 188 ? 14.765 -6.302 7.538 1.00 91.62 188 ASP A O 1
ATOM 1539 N N . CYS A 1 189 ? 13.240 -4.871 6.722 1.00 89.75 189 CYS A N 1
ATOM 1540 C CA . CYS A 1 189 ? 13.803 -3.685 7.363 1.00 89.75 189 CYS A CA 1
ATOM 1541 C C . CYS A 1 189 ? 13.754 -3.770 8.898 1.00 89.75 189 CYS A C 1
ATOM 1543 O O . CYS A 1 189 ? 14.523 -3.088 9.575 1.00 89.75 189 CYS A O 1
ATOM 1545 N N . LEU A 1 190 ? 12.860 -4.586 9.470 1.00 87.81 190 LEU A N 1
ATOM 1546 C CA . LEU A 1 190 ? 12.745 -4.731 10.922 1.00 87.81 190 LEU A CA 1
ATOM 1547 C C . LEU A 1 190 ? 13.875 -5.580 11.509 1.00 87.81 190 LEU A C 1
ATOM 1549 O O . LEU A 1 190 ? 14.173 -5.440 12.694 1.00 87.81 190 LEU A O 1
ATOM 1553 N N . GLN A 1 191 ? 14.506 -6.450 10.714 1.00 80.38 191 GLN A N 1
ATOM 1554 C CA . GLN A 1 191 ? 15.631 -7.269 11.172 1.00 80.38 191 GLN A CA 1
ATOM 1555 C C . GLN A 1 191 ? 16.919 -6.453 11.284 1.00 80.38 191 GLN A C 1
ATOM 1557 O O . GLN A 1 191 ? 17.564 -6.519 12.324 1.00 80.38 191 GLN A O 1
ATOM 1562 N N . GLU A 1 192 ? 17.234 -5.604 10.303 1.00 60.03 192 GLU A N 1
ATOM 1563 C CA . GLU A 1 192 ? 18.436 -4.752 10.361 1.00 60.03 192 GLU A CA 1
ATOM 1564 C C . GLU A 1 192 ? 18.400 -3.760 11.536 1.00 60.03 192 GLU A C 1
ATOM 1566 O O . GLU A 1 192 ? 19.415 -3.519 12.183 1.00 60.03 192 GLU A O 1
ATOM 1571 N N . SER A 1 193 ? 17.214 -3.253 11.896 1.00 55.19 193 SER A N 1
ATOM 1572 C CA . SER A 1 193 ? 17.054 -2.348 13.047 1.00 55.19 193 SER A CA 1
ATOM 1573 C C . SER A 1 193 ? 17.317 -2.995 14.416 1.00 55.19 193 SER A C 1
ATOM 1575 O O . SER A 1 193 ? 17.521 -2.281 15.396 1.00 55.19 193 SER A O 1
ATOM 1577 N N . LYS A 1 194 ? 17.304 -4.333 14.504 1.00 49.41 194 LYS A N 1
ATOM 1578 C CA . LYS A 1 194 ? 17.589 -5.071 15.747 1.00 49.41 194 LYS A CA 1
ATOM 1579 C C . LYS A 1 194 ? 19.080 -5.311 15.960 1.00 49.41 194 LYS A C 1
ATOM 1581 O O . LYS A 1 194 ? 19.491 -5.490 17.101 1.00 49.41 194 LYS A O 1
ATOM 1586 N N . ASP A 1 195 ? 19.873 -5.279 14.893 1.00 45.19 195 ASP A N 1
ATOM 1587 C CA . ASP A 1 195 ? 21.331 -5.399 14.973 1.00 45.19 195 ASP A CA 1
ATOM 1588 C C . ASP A 1 195 ? 22.002 -4.043 15.281 1.00 45.19 195 ASP A C 1
ATOM 1590 O O . ASP A 1 195 ? 23.118 -4.000 15.799 1.00 45.19 195 ASP A O 1
ATOM 1594 N N . GLU A 1 196 ? 21.289 -2.934 15.054 1.00 43.09 196 GLU A N 1
ATOM 1595 C CA . GLU A 1 196 ? 21.626 -1.582 15.522 1.00 43.09 196 GLU A CA 1
ATOM 1596 C C . GLU A 1 196 ? 20.800 -1.187 16.758 1.00 43.09 196 GLU A C 1
ATOM 1598 O O . GLU A 1 196 ? 20.264 -0.079 16.846 1.00 43.09 196 GLU A O 1
ATOM 1603 N N . GLU A 1 197 ? 20.662 -2.092 17.732 1.00 42.25 197 GLU A N 1
ATOM 1604 C CA . GLU A 1 197 ? 20.077 -1.760 19.031 1.00 42.25 197 GLU A CA 1
ATOM 1605 C C . GLU A 1 197 ? 20.919 -0.645 19.678 1.00 42.25 197 GLU A C 1
ATOM 1607 O O . GLU A 1 197 ? 22.019 -0.871 20.180 1.00 42.25 197 GLU A O 1
ATOM 1612 N N . TRP A 1 198 ? 20.416 0.584 19.532 1.00 46.41 198 TRP A N 1
ATOM 1613 C CA . TRP A 1 198 ? 20.747 1.825 20.220 1.00 46.41 198 TRP A CA 1
ATOM 1614 C C . TRP A 1 198 ? 21.957 1.701 21.146 1.00 46.41 198 TRP A C 1
ATOM 1616 O O . TRP A 1 198 ? 21.832 1.320 22.313 1.00 46.41 198 TRP A O 1
ATOM 1626 N N . ARG A 1 199 ? 23.133 2.108 20.650 1.00 38.50 199 ARG A N 1
ATOM 1627 C CA . ARG A 1 199 ? 24.148 2.673 21.541 1.00 38.50 199 ARG A CA 1
ATOM 1628 C C . ARG A 1 199 ? 23.526 3.921 22.158 1.00 38.50 199 ARG A C 1
ATOM 1630 O O . ARG A 1 199 ? 23.662 5.025 21.644 1.00 38.50 199 ARG A O 1
ATOM 1637 N N . ASP A 1 200 ? 22.765 3.711 23.226 1.00 39.78 200 ASP A N 1
ATOM 1638 C CA . ASP A 1 200 ? 22.570 4.702 24.260 1.00 39.78 200 ASP A CA 1
ATOM 1639 C C . ASP A 1 200 ? 23.978 5.033 24.742 1.00 39.78 200 ASP A C 1
ATOM 1641 O O . ASP A 1 200 ? 24.559 4.310 25.557 1.00 39.78 200 ASP A O 1
ATOM 1645 N N . ASP A 1 201 ? 24.543 6.105 24.193 1.00 43.06 201 ASP A N 1
ATOM 1646 C CA . ASP A 1 201 ? 25.700 6.779 24.755 1.00 43.06 201 ASP A CA 1
ATOM 1647 C C . ASP A 1 201 ? 25.277 7.321 26.129 1.00 43.06 201 ASP A C 1
ATOM 1649 O O . ASP A 1 201 ? 24.940 8.489 26.323 1.00 43.06 201 ASP A O 1
ATOM 1653 N N . LYS A 1 202 ? 25.259 6.421 27.113 1.00 45.81 202 LYS A N 1
ATOM 1654 C CA . LYS A 1 202 ? 25.521 6.750 28.505 1.00 45.81 202 LYS A CA 1
ATOM 1655 C C . LYS A 1 202 ? 27.022 6.968 28.641 1.00 45.81 202 LYS A C 1
ATOM 1657 O O . LYS A 1 202 ? 27.734 6.121 29.164 1.00 45.81 202 LYS A O 1
ATOM 1662 N N . GLU A 1 203 ? 27.472 8.129 28.201 1.00 40.53 203 GLU A N 1
ATOM 1663 C CA . GLU A 1 203 ? 28.664 8.781 28.735 1.00 40.53 203 GLU A CA 1
ATOM 1664 C C . GLU A 1 203 ? 28.186 10.095 29.365 1.00 40.53 203 GLU A C 1
ATOM 1666 O O . GLU A 1 203 ? 27.395 10.816 28.769 1.00 40.53 203 GLU A O 1
ATOM 1671 N N . GLU A 1 204 ? 28.568 10.544 30.547 1.00 41.44 204 GLU A N 1
ATOM 1672 C CA . GLU A 1 204 ? 29.223 10.009 31.734 1.00 41.44 204 GLU A CA 1
ATOM 1673 C C . GLU A 1 204 ? 29.024 11.159 32.752 1.00 41.44 204 GLU A C 1
ATOM 1675 O O . GLU A 1 204 ? 29.043 12.338 32.381 1.00 41.44 204 GLU A O 1
ATOM 1680 N N . GLU A 1 205 ? 28.779 10.864 34.030 1.00 42.84 205 GLU A N 1
ATOM 1681 C CA . GLU A 1 205 ? 28.849 11.896 35.070 1.00 42.84 205 GLU A CA 1
ATOM 1682 C C . GLU A 1 205 ? 30.278 12.455 35.148 1.00 42.84 205 GLU A C 1
ATOM 1684 O O . GLU A 1 205 ? 31.235 11.706 35.325 1.00 42.84 205 GLU A O 1
ATOM 1689 N N . GLY A 1 206 ? 30.420 13.780 35.103 1.00 36.44 206 GLY A N 1
ATOM 1690 C CA . GLY A 1 206 ? 31.689 14.460 35.346 1.00 36.44 206 GLY A CA 1
ATOM 1691 C C . GLY A 1 206 ? 31.484 15.799 36.043 1.00 36.44 206 GLY A C 1
ATOM 1692 O O . GLY A 1 206 ? 31.314 16.823 35.391 1.00 36.44 206 GLY A O 1
ATOM 1693 N N . ASN A 1 207 ? 31.497 15.783 37.378 1.00 41.09 207 ASN A N 1
ATOM 1694 C CA . ASN A 1 207 ? 31.617 16.974 38.224 1.00 41.09 207 ASN A CA 1
ATOM 1695 C C . ASN A 1 207 ? 32.933 17.723 37.951 1.00 41.09 207 ASN A C 1
ATOM 1697 O O . ASN A 1 207 ? 34.000 17.109 38.015 1.00 41.09 207 ASN A O 1
ATOM 1701 N N . ALA A 1 208 ? 32.853 19.049 37.811 1.00 47.56 208 ALA A N 1
ATOM 1702 C CA . ALA A 1 208 ? 33.826 20.014 38.336 1.00 47.56 208 ALA A CA 1
ATOM 1703 C C . ALA A 1 208 ? 33.169 21.395 38.480 1.00 47.56 208 ALA A C 1
ATOM 1705 O O . ALA A 1 208 ? 32.578 21.870 37.484 1.00 47.56 208 ALA A O 1
#

Organism: NCBI:txid933852

Sequence (208 aa):
MLPPSFPVLKYLDFLITASIALINAPQLVELTIADSLLLDEDSGLFTTSINPRILRITCELRGYEYPRLGKHFKRELSSAYVWSRVEELHITSIGKDELHHPFIQLLKGHAGARAPWFPKLVCLTVRYYPCSEEDKM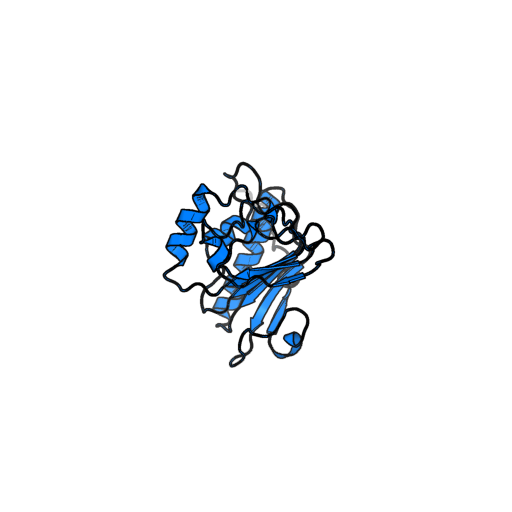HRINRLLDIMSARMKAGLPEFTTLEVGWMAIGYRPKVRWGEEEWFVTEWLDCLQESKDEEWRDDKEEEGNA

pLDDT: mean 76.57, std 15.87, range [36.44, 96.31]

Radius of gyration: 18.88 Å; chains: 1; bounding box: 61×36×56 Å

Foldseek 3Di:
DAQDEDAPAAEDEDADPAALQSYHHQNHAEYEYECVLLLDPRNVQQPHPDAYQEYEYEYPDDPVCVVSSVVSLVPRVLRRNNQVRHQAYEYEYQDVDACDPSNLCLLLQPPPGPGGGNQNHQYYEYEYEADDPVVVVVNLVSQVVSQVSCVVVVGDHHPFRKYWYFDPPDHPPDDPPPPDPVGIDMDTSVVVVVVPPDPPPPDDDDDD